Protein AF-A0A7C1QX03-F1 (afdb_monomer_lite)

pLDDT: mean 92.41, std 3.61, range [75.94, 97.44]

Radius of gyration: 25.72 Å; chains: 1; bounding box: 74×41×82 Å

Structure (mmCIF, N/CA/C/O backbone):
data_AF-A0A7C1QX03-F1
#
_entry.id   AF-A0A7C1QX03-F1
#
loop_
_atom_site.group_PDB
_atom_site.id
_atom_site.type_symbol
_atom_site.label_atom_id
_atom_site.label_alt_id
_atom_site.label_comp_id
_atom_site.label_asym_id
_atom_site.label_entity_id
_atom_site.label_seq_id
_atom_site.pdbx_PDB_ins_code
_atom_site.Cartn_x
_atom_site.Cartn_y
_atom_site.Cartn_z
_atom_site.occupancy
_atom_site.B_iso_or_equiv
_atom_site.auth_seq_id
_atom_site.auth_comp_id
_atom_site.auth_asym_id
_atom_site.auth_atom_id
_atom_site.pdbx_PDB_model_num
ATOM 1 N N . MET A 1 1 ? -27.755 -4.527 -4.996 1.00 81.44 1 MET A N 1
ATOM 2 C CA . MET A 1 1 ? -28.845 -3.919 -4.196 1.00 81.44 1 MET A CA 1
ATOM 3 C C . MET A 1 1 ? -28.251 -2.812 -3.326 1.00 81.44 1 MET A C 1
ATOM 5 O O . MET A 1 1 ? -27.087 -2.936 -2.961 1.00 81.44 1 MET A O 1
ATOM 9 N N . MET A 1 2 ? -28.981 -1.729 -3.034 1.00 91.06 2 MET A N 1
ATOM 10 C CA . MET A 1 2 ? -28.520 -0.694 -2.090 1.00 91.06 2 MET A CA 1
ATOM 11 C C . MET A 1 2 ? -29.059 -0.969 -0.682 1.00 91.06 2 MET A C 1
ATOM 13 O O . MET A 1 2 ? -30.202 -1.395 -0.541 1.00 91.06 2 MET A O 1
ATOM 17 N N . ILE A 1 3 ? -28.243 -0.721 0.342 1.00 92.56 3 ILE A N 1
ATOM 18 C CA . ILE A 1 3 ? -28.566 -0.905 1.760 1.00 92.56 3 ILE A CA 1
ATOM 19 C C . ILE A 1 3 ? -28.500 0.443 2.479 1.00 92.56 3 ILE A C 1
ATOM 21 O O . ILE A 1 3 ? -27.532 1.190 2.313 1.00 92.56 3 ILE A O 1
ATOM 25 N N . ASP A 1 4 ? -29.508 0.715 3.307 1.00 93.06 4 ASP A N 1
ATOM 26 C CA . ASP A 1 4 ? -29.593 1.913 4.140 1.00 93.06 4 ASP A CA 1
ATOM 27 C C . ASP A 1 4 ? -28.859 1.743 5.481 1.00 93.06 4 ASP A C 1
ATOM 29 O O . ASP A 1 4 ? -29.073 0.769 6.214 1.00 93.06 4 ASP A O 1
ATOM 33 N N . LEU A 1 5 ? -28.043 2.731 5.845 1.00 94.38 5 LEU A N 1
ATOM 34 C CA . LEU A 1 5 ? -27.422 2.860 7.167 1.00 94.38 5 LEU A CA 1
ATOM 35 C C . LEU A 1 5 ? -27.319 4.326 7.593 1.00 94.38 5 LEU A C 1
ATOM 37 O O . LEU A 1 5 ? -27.442 5.231 6.775 1.00 94.38 5 LEU A O 1
ATOM 41 N N . THR A 1 6 ? -27.031 4.570 8.868 1.00 94.94 6 THR A N 1
ATOM 42 C CA . THR A 1 6 ? -26.699 5.913 9.366 1.00 94.94 6 THR A CA 1
ATOM 43 C C . THR A 1 6 ? -25.305 5.907 9.977 1.00 94.94 6 THR A C 1
ATOM 45 O O . THR A 1 6 ? -25.037 5.077 10.841 1.00 94.94 6 THR A O 1
ATOM 48 N N . ILE A 1 7 ? -24.429 6.832 9.578 1.00 95.69 7 ILE A N 1
ATOM 49 C CA . ILE A 1 7 ? -23.105 7.034 10.190 1.00 95.69 7 ILE A CA 1
ATOM 50 C C . ILE A 1 7 ? -23.056 8.449 10.770 1.00 95.69 7 ILE A C 1
ATOM 52 O O . ILE A 1 7 ? -23.268 9.413 10.046 1.00 95.69 7 ILE A O 1
ATOM 56 N N . ASP A 1 8 ? -22.825 8.575 12.079 1.00 93.69 8 ASP A N 1
ATOM 57 C CA . ASP A 1 8 ? -22.731 9.863 12.791 1.00 93.69 8 ASP A CA 1
ATOM 58 C C . ASP A 1 8 ? -23.908 10.823 12.508 1.00 93.69 8 ASP A C 1
ATOM 60 O O . ASP A 1 8 ? -23.753 12.036 12.399 1.00 93.69 8 ASP A O 1
ATOM 64 N N . GLY A 1 9 ? -25.115 10.260 12.384 1.00 90.56 9 GLY A N 1
ATOM 65 C CA . GLY A 1 9 ? -26.346 11.002 12.091 1.00 90.56 9 GLY A CA 1
ATOM 66 C C . GLY A 1 9 ? -26.624 11.232 10.601 1.00 90.56 9 GLY A C 1
ATOM 67 O O . GLY A 1 9 ? -27.726 11.654 10.266 1.00 90.56 9 GLY A O 1
ATOM 68 N N . GLN A 1 10 ? -25.689 10.902 9.705 1.00 92.56 10 GLN A N 1
ATOM 69 C CA . GLN A 1 10 ? -25.873 11.026 8.258 1.00 92.56 10 GLN A CA 1
ATOM 70 C C . GLN A 1 10 ? -26.458 9.733 7.664 1.00 92.56 10 GLN A C 1
ATOM 72 O O . GLN A 1 10 ? -25.829 8.675 7.788 1.00 92.56 10 GLN A O 1
ATOM 77 N N . PRO A 1 11 ? -27.650 9.768 7.039 1.00 93.19 11 PRO A N 1
ATOM 78 C CA . PRO A 1 11 ? -28.202 8.616 6.334 1.00 93.19 11 PRO A CA 1
ATOM 79 C C . PRO A 1 11 ? -27.452 8.380 5.015 1.00 93.19 11 PRO A C 1
ATOM 81 O O . PRO A 1 11 ? -27.244 9.306 4.236 1.00 93.19 11 PRO A O 1
ATOM 84 N N . LEU A 1 12 ? -27.077 7.130 4.753 1.00 93.25 12 LEU A N 1
ATOM 85 C CA . LEU A 1 12 ? -26.377 6.690 3.550 1.00 93.25 12 LEU A CA 1
ATOM 86 C C . LEU A 1 12 ? -27.105 5.528 2.888 1.00 93.25 12 LEU A C 1
ATOM 88 O O . LEU A 1 12 ? -27.677 4.670 3.559 1.00 93.25 12 LEU A O 1
ATOM 92 N N . LYS A 1 13 ? -26.931 5.452 1.569 1.00 93.75 13 LYS A N 1
ATOM 93 C CA . LYS A 1 13 ? -27.185 4.260 0.765 1.00 93.75 13 LYS 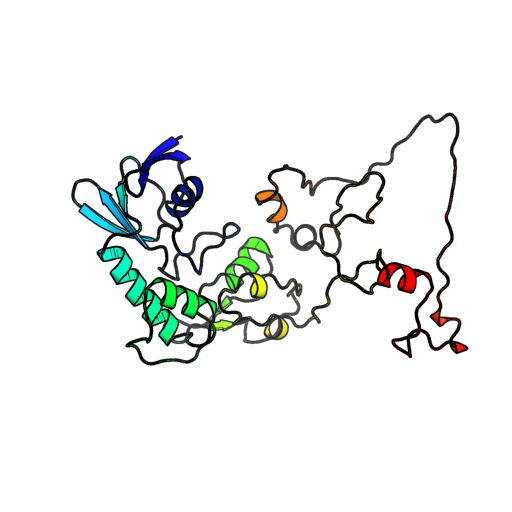A CA 1
ATOM 94 C C . LYS A 1 13 ? -25.875 3.776 0.179 1.00 93.75 13 LYS A C 1
ATOM 96 O O . LYS A 1 13 ? -25.176 4.535 -0.489 1.00 93.75 13 LYS A O 1
ATOM 101 N N . VAL A 1 14 ? -25.539 2.520 0.430 1.00 93.31 14 VAL A N 1
ATOM 102 C CA . VAL A 1 14 ? -24.324 1.897 -0.104 1.00 93.31 14 VAL A CA 1
ATOM 103 C C . VAL A 1 14 ? -24.652 0.591 -0.789 1.00 93.31 14 VAL A C 1
ATOM 105 O O . VAL A 1 14 ? -25.688 -0.018 -0.536 1.00 93.31 14 VAL A O 1
ATOM 108 N N . GLU A 1 15 ? -23.762 0.156 -1.666 1.00 92.25 15 GLU A N 1
ATOM 109 C CA . GLU A 1 15 ? -23.899 -1.137 -2.319 1.00 92.25 15 GLU A CA 1
ATOM 110 C C . GLU A 1 15 ? -23.771 -2.259 -1.293 1.00 92.25 15 GLU A C 1
ATOM 112 O O . GLU A 1 15 ? -22.913 -2.232 -0.401 1.00 92.25 15 GLU A O 1
ATOM 117 N N . GLU A 1 16 ? -24.641 -3.252 -1.429 1.00 91.88 16 GLU A N 1
ATOM 118 C CA . GLU A 1 16 ? -24.583 -4.482 -0.660 1.00 91.88 16 GLU A CA 1
ATOM 119 C C . GLU A 1 16 ? -23.192 -5.120 -0.741 1.00 91.88 16 GLU A C 1
ATOM 121 O O . GLU A 1 16 ? -22.552 -5.146 -1.788 1.00 91.88 16 GLU A O 1
ATOM 126 N N . GLY A 1 17 ? -22.702 -5.603 0.400 1.00 90.94 17 GLY A N 1
ATOM 127 C CA . GLY A 1 17 ? -21.343 -6.121 0.519 1.00 90.94 17 GLY A CA 1
ATOM 128 C C . GLY A 1 17 ? -20.287 -5.063 0.843 1.00 90.94 17 GLY A C 1
ATOM 129 O O . GLY A 1 17 ? -19.186 -5.441 1.233 1.00 90.94 17 GLY A O 1
ATOM 130 N N . SER A 1 18 ? -20.583 -3.761 0.805 1.00 92.94 18 SER A N 1
ATOM 131 C CA . SER A 1 18 ? -19.638 -2.738 1.285 1.00 92.94 18 SER A CA 1
ATOM 132 C C . SER A 1 18 ? -19.343 -2.893 2.782 1.00 92.94 18 SER A C 1
ATOM 134 O O . SER A 1 18 ? -20.200 -3.292 3.578 1.00 92.94 18 SER A O 1
ATOM 136 N N . THR A 1 19 ? -18.118 -2.572 3.191 1.00 96.25 19 THR A N 1
ATOM 137 C CA . THR A 1 19 ? -17.748 -2.468 4.612 1.00 96.25 19 THR A CA 1
ATOM 138 C C . THR A 1 19 ? -18.149 -1.107 5.181 1.00 96.25 19 THR A C 1
ATOM 140 O O . THR A 1 19 ? -18.317 -0.140 4.437 1.00 96.25 19 THR A O 1
ATOM 143 N N . ILE A 1 20 ? -18.270 -0.994 6.508 1.00 96.31 20 ILE A N 1
ATOM 144 C CA . ILE A 1 20 ? -18.537 0.305 7.153 1.00 96.31 20 ILE A CA 1
ATOM 145 C C . ILE A 1 20 ? -17.422 1.312 6.844 1.00 96.31 20 ILE A C 1
ATOM 147 O O . ILE A 1 20 ? -17.706 2.492 6.667 1.00 96.31 20 ILE A O 1
ATOM 151 N N . LEU A 1 21 ? -16.165 0.865 6.771 1.00 96.69 21 LEU A N 1
ATOM 152 C CA . LEU A 1 21 ? -15.044 1.740 6.429 1.00 96.69 21 LEU A CA 1
ATOM 153 C C . LEU A 1 21 ? -15.206 2.346 5.029 1.00 96.69 21 LEU A C 1
ATOM 155 O O . LEU A 1 21 ? -15.120 3.559 4.886 1.00 96.69 21 LEU A O 1
ATOM 159 N N . GLN A 1 22 ? -15.511 1.519 4.026 1.00 94.62 22 GLN A N 1
ATOM 160 C CA . GLN A 1 22 ? -15.759 1.983 2.655 1.00 94.62 22 GLN A CA 1
ATOM 161 C C . GLN A 1 22 ? -16.975 2.918 2.584 1.00 94.62 22 GLN A C 1
ATOM 163 O O . GLN A 1 22 ? -16.944 3.924 1.881 1.00 94.62 22 GLN A O 1
ATOM 168 N N . ALA A 1 23 ? -18.036 2.619 3.342 1.00 94.81 23 ALA A N 1
ATOM 169 C CA . ALA A 1 23 ? -19.204 3.490 3.441 1.00 94.81 23 ALA A CA 1
ATOM 170 C C . ALA A 1 23 ? -18.851 4.867 4.032 1.00 94.81 23 ALA A C 1
ATOM 172 O O . ALA A 1 23 ? -19.290 5.885 3.509 1.00 94.81 23 ALA A O 1
ATOM 173 N N . ALA A 1 24 ? -18.032 4.903 5.087 1.00 95.31 24 ALA A N 1
ATOM 174 C CA . ALA A 1 24 ? -17.578 6.140 5.718 1.00 95.31 24 ALA A CA 1
ATOM 175 C C . ALA A 1 24 ? -16.680 6.977 4.787 1.00 95.31 24 ALA A C 1
ATOM 177 O O . ALA A 1 24 ? -16.848 8.194 4.714 1.00 95.31 24 ALA A O 1
ATOM 178 N N . GLU A 1 25 ? -15.783 6.335 4.027 1.00 93.50 25 GLU A N 1
ATOM 179 C CA . GLU A 1 25 ? -14.913 7.011 3.053 1.00 93.50 25 GLU A CA 1
ATOM 180 C C . GLU A 1 25 ? -15.713 7.750 1.967 1.00 93.50 25 GLU A C 1
ATOM 182 O O . GLU A 1 25 ? -15.356 8.873 1.616 1.00 93.50 25 GLU A O 1
ATOM 187 N N . ARG A 1 26 ? -16.832 7.179 1.490 1.00 89.62 26 ARG A N 1
ATOM 188 C CA . ARG A 1 26 ? -17.691 7.801 0.457 1.00 89.62 26 ARG A CA 1
ATOM 189 C C . ARG A 1 26 ? -18.289 9.148 0.875 1.00 89.62 26 ARG A C 1
ATOM 191 O O . ARG A 1 26 ? -18.608 9.956 0.012 1.00 89.62 26 ARG A O 1
ATOM 198 N N . VAL A 1 27 ? -18.447 9.388 2.175 1.00 91.12 27 VAL A N 1
ATOM 199 C CA . VAL A 1 27 ? -18.985 10.647 2.723 1.00 91.12 27 VAL A CA 1
ATOM 200 C C . VAL A 1 27 ? -17.937 11.470 3.467 1.00 91.12 27 VAL A C 1
ATOM 202 O O . VAL A 1 27 ? -18.271 12.386 4.212 1.00 91.12 27 VAL A O 1
ATOM 205 N N . GLY A 1 28 ? -16.655 11.146 3.278 1.00 91.50 28 GLY A N 1
ATOM 206 C CA . GLY A 1 28 ? -15.547 11.893 3.870 1.00 91.50 28 GLY A CA 1
ATOM 207 C C . GLY A 1 28 ? -15.402 11.721 5.386 1.00 91.50 28 GLY A C 1
ATOM 208 O O . GLY A 1 28 ? -14.672 12.483 6.019 1.00 91.50 28 GLY A O 1
ATOM 209 N N . ILE A 1 29 ? -16.056 10.725 5.995 1.00 93.94 29 ILE A N 1
ATOM 210 C CA . ILE A 1 29 ? -15.894 10.425 7.422 1.00 93.94 29 ILE A CA 1
ATOM 211 C C . ILE A 1 29 ? -14.602 9.624 7.607 1.00 93.94 29 ILE A C 1
ATOM 213 O O . ILE A 1 29 ? -14.512 8.440 7.274 1.00 93.94 29 ILE A O 1
ATOM 217 N N . LYS A 1 30 ? -13.581 10.274 8.170 1.00 93.00 30 LYS A N 1
ATOM 218 C CA . LYS A 1 30 ? -12.260 9.672 8.386 1.00 93.00 30 LYS A CA 1
ATOM 219 C C . LYS A 1 30 ? -12.279 8.716 9.582 1.00 93.00 30 LYS A C 1
ATOM 221 O O . LYS A 1 30 ? -12.306 9.140 10.736 1.00 93.00 30 LYS A O 1
ATOM 226 N N . ILE A 1 31 ? -12.187 7.413 9.314 1.00 95.75 31 ILE A N 1
ATOM 227 C CA . ILE A 1 31 ? -11.941 6.389 10.338 1.00 95.75 31 ILE A CA 1
ATOM 228 C C . ILE A 1 31 ? -10.455 5.999 10.290 1.00 95.75 31 ILE A C 1
ATOM 230 O O . ILE A 1 31 ? -9.979 5.575 9.237 1.00 95.75 31 ILE A O 1
ATOM 234 N N . PRO A 1 32 ? -9.699 6.103 11.399 1.00 95.00 32 PRO A N 1
ATOM 235 C CA . PRO A 1 32 ? -8.272 5.807 11.386 1.00 95.00 32 PRO A CA 1
ATOM 236 C C . PRO A 1 32 ? -8.008 4.311 11.166 1.00 95.00 32 PRO A C 1
ATOM 238 O O . PRO A 1 32 ? -8.688 3.440 11.718 1.00 95.00 32 PRO A O 1
ATOM 241 N N . THR A 1 33 ? -6.984 4.004 10.371 1.00 95.56 33 THR A N 1
ATOM 242 C CA . THR A 1 33 ? -6.548 2.636 10.077 1.00 95.56 33 THR A CA 1
ATOM 243 C C . THR A 1 33 ? -5.020 2.548 10.024 1.00 95.56 33 THR A C 1
ATOM 245 O O . THR A 1 33 ? -4.342 3.536 9.756 1.00 95.56 33 THR A O 1
ATOM 248 N N . LEU A 1 34 ? -4.481 1.358 10.317 1.00 95.56 34 LEU A N 1
ATOM 249 C CA . LEU A 1 34 ? -3.047 1.046 10.181 1.00 95.56 34 LEU A CA 1
ATOM 250 C C . LEU A 1 34 ? -2.787 -0.237 9.387 1.00 95.56 34 LEU A C 1
ATOM 252 O O . LEU A 1 34 ? -1.741 -0.373 8.775 1.00 95.56 34 LEU A O 1
ATOM 256 N N . CYS A 1 35 ? -3.707 -1.207 9.422 1.00 96.12 35 CYS A N 1
ATOM 257 C CA . CYS A 1 35 ? -3.566 -2.488 8.717 1.00 96.12 35 CYS A CA 1
ATOM 258 C C . CYS A 1 35 ? -4.523 -2.632 7.523 1.00 96.12 35 CYS A C 1
ATOM 260 O O . CYS A 1 35 ? -4.741 -3.747 7.045 1.00 96.12 35 CYS A O 1
ATOM 262 N N . TYR A 1 36 ? -5.167 -1.546 7.105 1.00 96.00 36 TYR A N 1
ATOM 263 C CA . TYR A 1 36 ? -6.067 -1.529 5.957 1.00 96.00 36 TYR A CA 1
ATOM 264 C C . TYR A 1 36 ? -5.366 -0.848 4.787 1.00 96.00 36 TYR A C 1
ATOM 266 O O . TYR A 1 36 ? -4.700 0.163 4.975 1.00 96.00 36 TYR A O 1
ATOM 274 N N . HIS A 1 37 ? 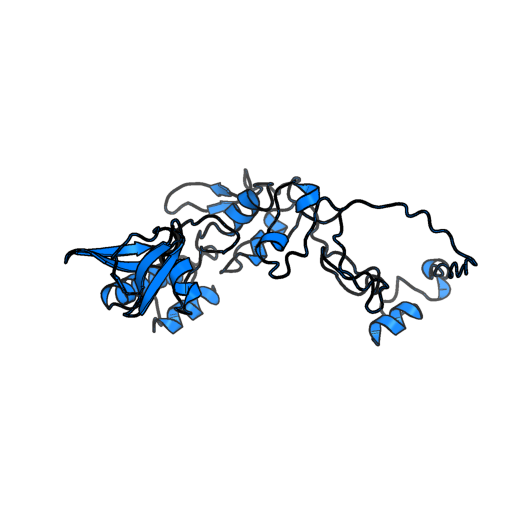-5.535 -1.414 3.602 1.00 94.38 37 HIS A N 1
ATOM 275 C CA . HIS A 1 37 ? -5.107 -0.833 2.342 1.00 94.38 37 HIS A CA 1
ATOM 276 C C . HIS A 1 37 ? -6.177 -1.183 1.313 1.00 94.38 37 HIS A C 1
ATOM 278 O O . HIS A 1 37 ? -6.655 -2.316 1.312 1.00 94.38 37 HIS A O 1
ATOM 284 N N . LYS A 1 38 ? -6.568 -0.229 0.464 1.00 91.88 38 LYS A N 1
ATOM 285 C CA . LYS A 1 38 ? -7.676 -0.403 -0.492 1.00 91.88 38 LYS A CA 1
ATOM 286 C C . LYS A 1 38 ? -7.429 -1.554 -1.470 1.00 91.88 38 LYS A C 1
ATOM 288 O O . LYS A 1 38 ? -8.347 -2.304 -1.766 1.00 91.88 38 LYS A O 1
ATOM 293 N N . ALA A 1 39 ? -6.174 -1.740 -1.871 1.00 92.25 39 ALA A N 1
ATOM 294 C CA . ALA A 1 39 ? -5.768 -2.843 -2.732 1.00 92.25 39 ALA A CA 1
ATOM 295 C C . ALA A 1 39 ? -5.649 -4.196 -2.002 1.00 92.25 39 ALA A C 1
ATOM 297 O O . ALA A 1 39 ? -5.151 -5.128 -2.603 1.00 92.25 39 ALA A O 1
ATOM 298 N N . LEU A 1 40 ? -6.008 -4.359 -0.725 1.00 94.50 40 LEU A N 1
ATOM 299 C CA . LEU A 1 40 ? -5.833 -5.638 -0.015 1.00 94.50 40 LEU A CA 1
ATOM 300 C C . LEU A 1 40 ? -7.122 -6.103 0.650 1.00 94.50 40 LEU A C 1
ATOM 302 O O . LEU A 1 40 ? -7.978 -5.302 1.031 1.00 94.50 40 LEU A O 1
ATOM 306 N N . SER A 1 41 ? -7.223 -7.413 0.863 1.00 92.56 41 SER A N 1
ATOM 307 C CA . SER A 1 41 ? -8.333 -8.011 1.596 1.00 92.56 41 SER A CA 1
ATOM 308 C C . SER A 1 41 ? -8.436 -7.447 3.029 1.00 92.56 41 SER A C 1
ATOM 310 O O . SER A 1 41 ? -7.418 -7.148 3.658 1.00 92.56 41 SER A O 1
ATOM 312 N N . PRO A 1 42 ? -9.630 -7.269 3.623 1.00 92.88 42 PRO A N 1
ATOM 313 C CA . PRO A 1 42 ? -9.725 -6.757 4.991 1.00 92.88 42 PRO A CA 1
ATOM 314 C C . PRO A 1 42 ? -9.203 -7.711 6.082 1.00 92.88 42 PRO A C 1
ATOM 316 O O . PRO A 1 42 ? -9.733 -8.802 6.281 1.00 92.88 42 PRO A O 1
ATOM 319 N N . TYR A 1 43 ? -8.247 -7.252 6.902 1.00 93.00 43 TYR A N 1
ATOM 320 C CA . TYR A 1 43 ? -7.594 -8.100 7.920 1.00 93.00 43 TYR A CA 1
ATOM 321 C C . TYR A 1 43 ? -7.970 -7.805 9.381 1.00 93.00 43 TYR A C 1
ATOM 323 O O . TYR A 1 43 ? -8.051 -8.718 10.200 1.00 93.00 43 TYR A O 1
ATOM 331 N N . GLY A 1 44 ? -8.215 -6.540 9.741 1.00 93.12 44 GLY A N 1
ATOM 332 C CA . GLY A 1 44 ? -8.725 -6.177 11.073 1.00 93.12 44 GLY A CA 1
ATOM 333 C C . GLY A 1 44 ? -7.767 -6.359 12.261 1.00 93.12 44 GLY A C 1
ATOM 334 O O . GLY A 1 44 ? -8.220 -6.293 13.403 1.00 93.12 44 GLY A O 1
ATOM 335 N N . ALA A 1 45 ? -6.460 -6.542 12.043 1.00 92.56 45 ALA A N 1
ATOM 336 C CA . ALA A 1 45 ? -5.499 -6.793 13.124 1.00 92.56 45 ALA A CA 1
ATOM 337 C C . ALA A 1 45 ? -5.231 -5.593 14.047 1.00 92.56 45 ALA A C 1
ATOM 339 O O . ALA A 1 45 ? -5.174 -5.769 15.259 1.00 92.56 45 ALA A O 1
ATOM 340 N N . CYS A 1 46 ? -5.099 -4.372 13.512 1.00 94.31 46 CYS A N 1
ATOM 341 C CA . CYS A 1 46 ? -4.695 -3.211 14.324 1.00 94.31 46 CYS A CA 1
ATOM 342 C C . CYS A 1 46 ? -5.779 -2.695 15.285 1.00 94.31 46 CYS A C 1
ATOM 344 O O . CYS A 1 46 ? -5.468 -1.955 16.209 1.00 94.31 46 CYS A O 1
ATOM 346 N N . ARG A 1 47 ? -7.058 -3.025 15.040 1.00 95.38 47 ARG A N 1
ATOM 347 C CA . ARG A 1 47 ? -8.218 -2.573 15.837 1.00 95.38 47 ARG A CA 1
ATOM 348 C C . ARG A 1 47 ? -8.286 -1.053 16.087 1.00 95.38 47 ARG A C 1
ATOM 350 O O . ARG A 1 47 ? -8.910 -0.610 17.041 1.00 95.38 47 ARG A O 1
ATOM 357 N N . ILE A 1 48 ? -7.719 -0.234 15.203 1.00 96.00 48 ILE A N 1
ATOM 358 C CA . ILE A 1 48 ? -7.861 1.233 15.269 1.00 96.00 48 ILE A CA 1
ATOM 359 C C . ILE A 1 48 ? -9.176 1.700 14.626 1.00 96.00 48 ILE A C 1
ATOM 361 O O . ILE A 1 48 ? -9.838 2.611 15.122 1.00 96.00 48 ILE A O 1
ATOM 365 N N . CYS A 1 49 ? -9.640 0.973 13.610 1.00 96.44 49 CYS A N 1
ATOM 366 C CA . CYS A 1 49 ? -10.886 1.229 12.882 1.00 96.44 49 CYS A CA 1
ATOM 367 C C . CYS A 1 49 ? -12.176 0.883 13.659 1.00 96.44 49 CYS A C 1
ATOM 369 O O . CYS A 1 49 ? -13.220 0.622 13.066 1.00 96.44 49 CYS A O 1
ATOM 371 N N . LEU A 1 50 ? -12.114 0.792 14.989 1.00 97.44 50 LEU A N 1
ATOM 372 C CA . LEU A 1 50 ? -13.269 0.412 15.797 1.00 97.44 50 LEU A CA 1
ATOM 373 C C . LEU A 1 50 ? -14.354 1.483 15.729 1.00 97.44 50 LEU A C 1
ATOM 375 O O . LEU A 1 50 ? -14.057 2.672 15.802 1.00 97.44 50 LEU A O 1
ATOM 379 N N . VAL A 1 51 ? -15.601 1.050 15.612 1.00 97.25 51 VAL A N 1
ATOM 380 C CA . VAL A 1 51 ? -16.801 1.891 15.602 1.00 97.25 51 VAL A CA 1
ATOM 381 C C . VAL A 1 51 ? -17.867 1.247 16.475 1.00 97.25 51 VAL A C 1
ATOM 383 O O . VAL A 1 51 ? -17.863 0.030 16.673 1.00 97.25 51 VAL A O 1
ATOM 386 N N . GLU A 1 52 ? -18.784 2.047 17.004 1.00 97.25 52 GLU A N 1
ATOM 387 C CA . GLU A 1 52 ? -19.913 1.539 17.772 1.0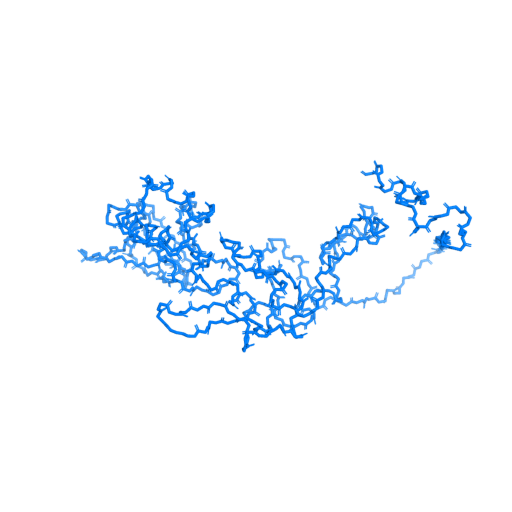0 97.25 52 GLU A CA 1
ATOM 388 C C . GLU A 1 52 ? -21.131 1.395 16.867 1.00 97.25 52 GLU A C 1
ATOM 390 O O . GLU A 1 52 ? -21.610 2.368 16.291 1.00 97.25 52 GLU A O 1
ATOM 395 N N . ILE A 1 53 ? -21.638 0.172 16.757 1.00 96.25 53 ILE A N 1
ATOM 396 C CA . ILE A 1 53 ? -22.812 -0.168 15.959 1.00 96.25 53 ILE A CA 1
ATOM 397 C C . ILE A 1 53 ? -23.989 -0.365 16.907 1.00 96.25 53 ILE A C 1
ATOM 399 O O . ILE A 1 53 ? -23.942 -1.223 17.790 1.00 96.25 53 ILE A O 1
ATOM 403 N N . GLY A 1 54 ? -25.041 0.424 16.722 1.00 93.25 54 GLY A N 1
ATOM 404 C CA . GLY A 1 54 ? -26.314 0.312 17.420 1.00 93.25 54 GLY A CA 1
ATOM 405 C C . GLY A 1 54 ? -27.385 -0.356 16.557 1.00 93.25 54 GLY A C 1
ATOM 406 O O . GLY A 1 54 ? -27.554 -0.000 15.390 1.00 93.25 54 GLY A O 1
ATOM 407 N N . ARG A 1 55 ? -28.137 -1.291 17.148 1.00 90.44 55 ARG A N 1
ATOM 408 C CA . ARG A 1 55 ? -29.336 -1.905 16.557 1.00 90.44 55 ARG A CA 1
ATOM 409 C C . ARG A 1 55 ? -30.314 -2.308 17.660 1.00 90.44 55 ARG A C 1
ATOM 411 O O . ARG A 1 55 ? -29.919 -2.976 18.612 1.00 90.44 55 ARG A O 1
ATOM 418 N N . ASN A 1 56 ? -31.587 -1.927 17.533 1.00 84.44 56 ASN A N 1
ATOM 419 C CA . ASN A 1 56 ? -32.673 -2.321 18.449 1.00 84.44 56 ASN A CA 1
ATOM 420 C C . ASN A 1 56 ? -32.331 -2.133 19.945 1.00 84.44 56 ASN A C 1
ATOM 422 O O . ASN A 1 56 ? -32.525 -3.037 20.755 1.00 84.44 56 ASN A O 1
ATOM 426 N N . GLY A 1 57 ? -31.744 -0.988 20.308 1.00 81.31 57 GLY A N 1
ATOM 427 C CA . GLY A 1 57 ? -31.372 -0.670 21.695 1.00 81.31 57 GLY A CA 1
ATOM 428 C C . GLY A 1 57 ? -30.118 -1.377 22.233 1.00 81.31 57 GLY A C 1
ATOM 429 O O . GLY A 1 57 ? -29.714 -1.107 23.359 1.00 81.31 57 GLY A O 1
ATOM 430 N N . ARG A 1 58 ? -29.461 -2.245 21.451 1.00 88.75 58 ARG A N 1
ATOM 431 C CA . ARG A 1 58 ? -28.158 -2.843 21.790 1.00 88.75 58 ARG A CA 1
ATOM 432 C C . ARG A 1 58 ? -27.045 -2.152 21.011 1.00 88.75 58 ARG A C 1
ATOM 434 O O . ARG A 1 58 ? -27.247 -1.793 19.851 1.00 88.75 58 ARG A O 1
ATOM 441 N N . SER A 1 59 ? -25.867 -2.010 21.619 1.00 91.81 59 SER A N 1
ATOM 442 C CA . SER A 1 59 ? -24.671 -1.526 20.925 1.00 91.81 59 SER A CA 1
ATOM 443 C C . SER A 1 59 ? -23.454 -2.423 21.134 1.00 91.81 59 SER A C 1
ATOM 445 O O . SER A 1 59 ? -23.234 -2.995 22.207 1.00 91.81 59 SER A O 1
ATOM 447 N N . GLN A 1 60 ? -22.651 -2.562 20.082 1.00 94.25 60 GLN A N 1
ATOM 448 C CA . GLN A 1 60 ? -21.411 -3.332 20.087 1.00 94.25 60 GLN A CA 1
ATOM 449 C C . GLN A 1 60 ? -20.305 -2.552 19.386 1.00 94.25 60 GLN A C 1
ATOM 451 O O . GLN A 1 60 ? -20.556 -1.845 18.414 1.00 94.25 60 GLN A O 1
ATOM 456 N N . ILE A 1 61 ? -19.071 -2.705 19.868 1.00 95.75 61 ILE A N 1
ATOM 457 C CA . ILE A 1 61 ? -17.897 -2.182 19.174 1.00 95.75 61 ILE A CA 1
ATOM 458 C C . ILE A 1 61 ? -17.426 -3.232 18.174 1.00 95.75 61 ILE A C 1
ATOM 460 O O . ILE A 1 61 ? -17.186 -4.377 18.553 1.00 95.75 61 ILE A O 1
ATOM 464 N N . GLN A 1 62 ? -17.277 -2.833 16.916 1.00 96.25 62 GLN A N 1
ATOM 465 C CA . GLN A 1 62 ? -16.828 -3.697 15.828 1.00 96.25 62 GLN A CA 1
ATOM 466 C C . GLN A 1 62 ? -15.779 -2.990 14.969 1.00 96.25 62 GLN A C 1
ATOM 468 O O . GLN A 1 62 ? -15.684 -1.765 14.961 1.00 96.25 62 GLN A O 1
ATOM 473 N N . ALA A 1 63 ? -14.968 -3.763 14.246 1.00 96.81 63 ALA A N 1
ATOM 474 C CA . ALA A 1 63 ? -13.981 -3.223 13.313 1.00 96.81 63 ALA A CA 1
ATOM 475 C C . ALA A 1 63 ? -14.654 -2.821 11.992 1.00 96.81 63 ALA A C 1
ATOM 477 O O . ALA A 1 63 ? -15.157 -3.686 11.272 1.00 96.81 63 ALA A O 1
ATOM 478 N N . SER A 1 64 ? -14.625 -1.531 11.646 1.00 97.12 64 SER A N 1
ATOM 479 C CA . SER A 1 64 ? -15.304 -1.022 10.448 1.00 97.12 64 SER A CA 1
ATOM 480 C C . SER A 1 64 ? -14.737 -1.585 9.144 1.00 97.12 64 SER A C 1
ATOM 482 O O . SER A 1 64 ? -15.480 -1.731 8.178 1.00 97.12 64 SER A O 1
ATOM 484 N N . CYS A 1 65 ? -13.445 -1.933 9.122 1.00 95.62 65 CYS A N 1
ATOM 485 C CA . CYS A 1 65 ? -12.785 -2.467 7.929 1.00 95.62 65 CYS A CA 1
ATOM 486 C C . CYS A 1 65 ? -13.279 -3.862 7.521 1.00 95.62 65 CYS A C 1
ATOM 488 O O . CYS A 1 65 ? -13.161 -4.210 6.358 1.00 95.62 65 CYS A O 1
ATOM 490 N N . GLN A 1 66 ? -13.823 -4.660 8.447 1.00 95.31 66 GLN A N 1
ATOM 491 C CA . GLN A 1 66 ? -14.308 -6.020 8.162 1.00 95.31 66 GLN A CA 1
ATOM 492 C C . GLN A 1 66 ? -15.829 -6.126 8.209 1.00 95.31 66 GLN A C 1
ATOM 494 O O . GLN A 1 66 ? -16.413 -6.973 7.535 1.00 95.31 66 GLN A O 1
ATOM 499 N N . TYR A 1 67 ? -16.481 -5.294 9.023 1.00 95.25 67 TYR A N 1
ATOM 500 C CA . TYR A 1 67 ? -17.917 -5.385 9.221 1.00 95.25 67 TYR A CA 1
ATOM 501 C C . TYR A 1 67 ? -18.665 -4.937 7.960 1.00 95.25 67 TYR A C 1
ATOM 503 O O . TYR A 1 67 ? -18.579 -3.776 7.553 1.00 95.25 67 TYR A O 1
ATOM 511 N N . ARG A 1 68 ? -19.407 -5.870 7.357 1.00 95.19 68 ARG A N 1
ATOM 512 C CA . ARG A 1 68 ? -20.271 -5.627 6.196 1.00 95.19 68 ARG A CA 1
ATOM 513 C C . ARG A 1 68 ? -21.522 -4.874 6.629 1.00 95.19 68 ARG A C 1
ATOM 515 O O . ARG A 1 68 ? -22.117 -5.196 7.656 1.00 95.19 68 ARG A O 1
ATOM 522 N N . VAL A 1 69 ? -21.910 -3.869 5.854 1.00 94.38 69 VAL A N 1
ATOM 523 C CA . VAL A 1 69 ? -23.077 -3.039 6.159 1.00 94.38 69 VAL A CA 1
ATOM 524 C C . VAL A 1 69 ? -24.349 -3.889 6.174 1.00 94.38 69 VAL A C 1
ATOM 526 O O . VAL A 1 69 ? -24.567 -4.730 5.306 1.00 94.38 69 VAL A O 1
ATOM 529 N N . GLN A 1 70 ? -25.190 -3.660 7.182 1.00 92.19 70 GLN A N 1
ATOM 530 C CA . GLN A 1 70 ? -26.505 -4.277 7.330 1.00 92.19 70 GLN A CA 1
ATOM 531 C C . GLN A 1 70 ? -27.574 -3.187 7.349 1.00 92.19 70 GLN A C 1
ATOM 533 O O . GLN A 1 70 ? -27.334 -2.100 7.871 1.00 92.19 70 GLN A O 1
ATOM 538 N N . SER A 1 71 ? -28.763 -3.491 6.831 1.00 91.06 71 SER A N 1
ATOM 539 C CA . SER A 1 71 ? -29.854 -2.515 6.772 1.00 91.06 71 SER A CA 1
ATOM 540 C C . SER A 1 71 ? -30.287 -2.054 8.165 1.00 91.06 71 SER A C 1
ATOM 542 O O . SER A 1 71 ? -30.534 -2.877 9.052 1.00 91.06 71 SER A O 1
ATOM 544 N N . GLY A 1 72 ? -30.420 -0.739 8.340 1.00 89.00 72 GLY A N 1
ATOM 545 C CA . GLY A 1 72 ? -30.969 -0.122 9.551 1.00 89.00 72 GLY A CA 1
ATOM 546 C C . GLY A 1 72 ? -30.016 -0.080 10.750 1.00 89.00 72 GLY A C 1
ATOM 547 O O . GLY A 1 72 ? -30.471 0.085 11.883 1.00 89.00 72 GLY A O 1
ATOM 548 N N . ILE A 1 73 ? -28.707 -0.246 10.536 1.00 94.62 73 ILE A N 1
ATOM 549 C CA . ILE A 1 73 ? -27.709 -0.033 11.593 1.00 94.62 73 ILE A CA 1
ATOM 550 C C . ILE A 1 73 ? -27.384 1.454 11.756 1.00 94.62 73 ILE A C 1
ATOM 552 O O . ILE A 1 73 ? -27.330 2.206 10.782 1.00 94.62 73 ILE A O 1
ATOM 556 N N . VAL A 1 74 ? -27.101 1.858 12.996 1.00 95.38 74 VAL A N 1
ATOM 557 C CA . VAL A 1 74 ? -26.603 3.200 13.321 1.00 95.38 74 VAL A CA 1
ATOM 558 C C . VAL A 1 74 ? -25.168 3.083 13.811 1.00 95.38 74 VAL A C 1
ATOM 560 O O . VAL A 1 74 ? -24.908 2.476 14.848 1.00 95.38 74 VAL A O 1
ATOM 563 N N . VAL A 1 75 ? -24.232 3.661 13.073 1.00 96.69 75 VAL A N 1
ATOM 564 C CA . VAL A 1 75 ? -22.801 3.651 13.367 1.00 96.69 75 VAL A CA 1
ATOM 565 C C . VAL A 1 75 ? -22.408 4.980 14.001 1.00 96.69 75 VAL A C 1
ATOM 567 O O . VAL A 1 75 ? -22.758 6.046 13.501 1.00 96.69 75 VAL A O 1
ATOM 570 N N . ARG A 1 76 ? -21.653 4.913 15.097 1.00 96.31 76 ARG A N 1
ATOM 571 C CA . ARG A 1 76 ? -21.017 6.062 15.748 1.00 96.31 76 ARG A CA 1
ATOM 572 C C . ARG A 1 76 ? -19.507 5.876 15.701 1.00 96.31 76 ARG A C 1
ATOM 574 O O . ARG A 1 76 ? -18.989 4.887 16.231 1.00 96.31 76 ARG A O 1
ATOM 581 N N . THR A 1 77 ? -18.793 6.796 15.065 1.00 96.06 77 THR A N 1
ATOM 582 C CA . THR A 1 77 ? -17.339 6.676 14.856 1.00 96.06 77 THR A CA 1
ATOM 583 C C . THR A 1 77 ? -16.510 7.304 15.977 1.00 96.06 77 THR A C 1
ATOM 585 O O . THR A 1 77 ? -15.320 6.998 16.098 1.00 96.06 77 THR A O 1
ATOM 588 N N . SER A 1 78 ? -17.139 8.139 16.809 1.00 94.56 78 SER A N 1
ATOM 589 C CA . SER A 1 78 ? -16.504 8.979 17.834 1.00 94.56 78 SER A CA 1
ATOM 590 C C . SER A 1 78 ? -17.208 8.928 19.198 1.00 94.56 78 SER A C 1
ATOM 592 O O . SER A 1 78 ? -17.066 9.837 20.012 1.00 94.56 78 SER A O 1
ATOM 594 N N . SER A 1 79 ? -17.955 7.856 19.493 1.00 95.62 79 SER A N 1
ATOM 595 C CA . SER A 1 79 ? -18.550 7.686 20.826 1.00 95.62 79 SER A CA 1
ATOM 596 C C . SER A 1 79 ? -17.474 7.592 21.917 1.00 95.62 79 SER A C 1
ATOM 598 O O . SER A 1 79 ? -16.350 7.151 21.661 1.00 95.62 79 SER A O 1
ATOM 600 N N . GLU A 1 80 ? -17.814 7.948 23.160 1.00 95.38 80 GLU A N 1
ATOM 601 C CA . GLU A 1 80 ? -16.881 7.873 24.295 1.00 95.38 80 GLU A CA 1
ATOM 602 C C . GLU A 1 80 ? -16.265 6.471 24.435 1.00 95.38 80 GLU A C 1
ATOM 604 O O . GLU A 1 80 ? -15.058 6.318 24.645 1.00 95.38 80 GLU A O 1
ATOM 609 N N . ARG A 1 81 ? -17.084 5.431 24.229 1.00 95.44 81 ARG A N 1
ATOM 610 C CA . ARG A 1 81 ? -16.652 4.032 24.264 1.00 95.44 81 ARG A CA 1
ATOM 611 C C . ARG A 1 81 ? -15.622 3.740 23.168 1.00 95.44 81 ARG A C 1
ATOM 613 O O . ARG A 1 81 ? -14.602 3.120 23.458 1.00 95.44 81 ARG A O 1
ATOM 620 N N . VAL A 1 82 ? -15.846 4.222 21.940 1.00 96.50 82 VAL A N 1
ATOM 621 C CA . VAL A 1 82 ? -14.913 4.059 20.810 1.00 96.50 82 VAL A CA 1
ATOM 622 C C . VAL A 1 82 ? -13.603 4.794 21.064 1.00 96.50 82 VAL A C 1
ATOM 624 O O . VAL A 1 82 ? -12.539 4.191 20.931 1.00 96.50 82 VAL A O 1
ATOM 627 N N . ILE A 1 83 ? -13.663 6.065 21.468 1.00 95.69 83 ILE A N 1
ATOM 628 C CA . ILE A 1 83 ? -12.469 6.876 21.739 1.00 95.69 83 ILE A CA 1
ATOM 629 C C . ILE A 1 83 ? -11.640 6.228 22.851 1.00 95.69 83 ILE A C 1
ATOM 631 O O . ILE A 1 83 ? -10.432 6.051 22.696 1.00 95.69 83 ILE A O 1
ATOM 635 N N . ARG A 1 84 ? -12.278 5.797 23.946 1.00 95.50 84 ARG A N 1
ATOM 636 C CA . ARG A 1 84 ? -11.597 5.112 25.052 1.00 95.50 84 ARG A CA 1
ATOM 637 C C . ARG A 1 84 ? -10.926 3.815 24.601 1.00 95.50 84 ARG A C 1
ATOM 639 O O . ARG A 1 84 ? -9.787 3.564 24.986 1.00 95.50 84 ARG A O 1
ATOM 646 N N . THR A 1 85 ? -11.593 2.995 23.786 1.00 96.12 85 THR A N 1
ATOM 647 C CA . THR A 1 85 ? -10.992 1.754 23.274 1.00 96.12 85 THR A CA 1
ATOM 648 C C . THR A 1 85 ? -9.842 2.032 22.307 1.00 96.12 85 THR A C 1
ATOM 650 O O . THR A 1 85 ? -8.799 1.393 22.430 1.00 96.12 85 THR A O 1
ATOM 653 N N . ARG A 1 86 ? -9.977 3.008 21.399 1.00 96.56 86 ARG A N 1
ATOM 654 C CA . ARG A 1 86 ? -8.885 3.419 20.501 1.00 96.56 86 ARG A CA 1
ATOM 655 C C . ARG A 1 86 ? -7.665 3.886 21.285 1.00 96.56 86 ARG A C 1
ATOM 657 O O . ARG A 1 86 ? -6.566 3.461 20.955 1.00 96.56 86 ARG A O 1
ATOM 664 N N . LYS A 1 87 ? -7.853 4.666 22.357 1.00 96.19 87 LYS A N 1
ATOM 665 C CA . LYS A 1 87 ? -6.745 5.099 23.221 1.00 96.19 87 LYS A CA 1
ATOM 666 C C . LYS A 1 87 ? -5.953 3.918 23.779 1.00 96.19 87 LYS A C 1
ATOM 668 O O . LYS A 1 87 ? -4.740 3.887 23.629 1.00 96.19 87 LYS A O 1
ATOM 673 N N . ILE A 1 88 ? -6.641 2.906 24.312 1.00 95.81 88 ILE A N 1
ATOM 674 C CA . ILE A 1 88 ? -5.990 1.690 24.828 1.00 95.81 88 ILE A CA 1
ATOM 675 C C . ILE A 1 88 ? -5.223 0.957 23.718 1.00 95.81 88 ILE A C 1
ATOM 677 O O . ILE A 1 88 ? -4.092 0.533 23.935 1.00 95.81 88 ILE A O 1
ATOM 681 N N . MET A 1 89 ? -5.816 0.811 22.527 1.00 96.19 89 MET A N 1
ATOM 682 C CA . MET A 1 89 ? -5.140 0.160 21.396 1.00 96.19 89 MET A CA 1
ATOM 683 C C . MET A 1 89 ? -3.881 0.925 20.976 1.00 96.19 89 MET A C 1
ATOM 685 O O . MET A 1 89 ? -2.842 0.311 20.756 1.00 96.19 89 MET A O 1
ATOM 689 N N . VAL A 1 90 ? -3.947 2.255 20.909 1.00 96.44 90 VAL A N 1
ATOM 690 C CA . VAL A 1 90 ? -2.797 3.092 20.548 1.00 96.44 90 VAL A CA 1
ATOM 691 C C . VAL A 1 90 ? -1.726 3.079 21.633 1.00 96.44 90 VAL A C 1
ATOM 693 O O . VAL A 1 90 ? -0.555 2.984 21.296 1.00 96.44 90 VAL A O 1
ATOM 696 N N . GLU A 1 91 ? -2.080 3.062 22.919 1.00 96.25 91 GLU A N 1
ATOM 697 C CA . GLU A 1 91 ? -1.103 2.883 24.002 1.00 96.25 91 GLU A CA 1
ATOM 698 C C . GLU A 1 91 ? -0.368 1.537 23.910 1.00 96.25 91 GLU A C 1
ATOM 700 O O . GLU A 1 91 ? 0.840 1.482 24.150 1.00 96.25 91 GLU A O 1
ATOM 705 N N . LEU A 1 92 ? -1.068 0.455 23.544 1.00 95.31 92 LEU A N 1
ATOM 706 C CA . LEU A 1 92 ? -0.455 -0.860 23.318 1.00 95.31 92 LEU A CA 1
ATOM 707 C C . LEU A 1 92 ? 0.471 -0.851 22.094 1.00 95.31 92 LEU A C 1
ATOM 709 O O . LEU A 1 92 ? 1.566 -1.409 22.149 1.00 95.31 92 LEU A O 1
ATOM 713 N N . LEU A 1 93 ? 0.054 -0.202 21.004 1.00 95.25 93 LEU A N 1
ATOM 714 C CA . LEU A 1 93 ? 0.884 -0.037 19.809 1.00 95.25 93 LEU A CA 1
ATOM 715 C C . LEU A 1 93 ? 2.112 0.831 20.090 1.00 95.25 93 LEU A C 1
ATOM 717 O O . LEU A 1 93 ? 3.198 0.481 19.648 1.00 95.25 93 LEU A O 1
ATOM 721 N N . LEU A 1 94 ? 1.963 1.907 20.862 1.00 95.25 94 LEU A N 1
ATOM 722 C CA . LEU A 1 94 ? 3.055 2.789 21.272 1.00 95.25 94 LEU A CA 1
ATOM 723 C C . LEU A 1 94 ? 4.029 2.084 22.224 1.00 95.25 94 LEU A C 1
ATOM 725 O O . LEU A 1 94 ? 5.227 2.331 22.163 1.00 95.25 94 LEU A O 1
ATOM 729 N N . ALA A 1 95 ? 3.542 1.184 23.083 1.00 95.38 95 ALA A N 1
ATOM 730 C CA . ALA A 1 95 ? 4.408 0.344 23.908 1.00 95.38 95 ALA A CA 1
ATOM 731 C C . ALA A 1 95 ? 5.208 -0.656 23.072 1.00 95.38 95 ALA A C 1
ATOM 733 O O . ALA A 1 95 ? 6.372 -0.917 23.368 1.00 95.38 95 ALA A O 1
ATOM 734 N N . ARG A 1 96 ? 4.603 -1.211 22.019 1.00 94.38 96 ARG A N 1
ATOM 735 C CA . ARG A 1 96 ? 5.296 -2.131 21.117 1.00 94.38 96 ARG A CA 1
ATOM 736 C C . ARG A 1 96 ? 6.305 -1.404 20.232 1.00 94.38 96 ARG A C 1
ATOM 738 O O . ARG A 1 96 ? 7.463 -1.790 20.238 1.00 94.38 96 ARG A O 1
ATOM 745 N N . CYS A 1 97 ? 5.859 -0.361 19.534 1.00 94.38 97 CYS A N 1
ATOM 746 C CA . CYS A 1 97 ? 6.603 0.371 18.512 1.00 94.38 97 CYS A CA 1
ATOM 747 C C . CYS A 1 97 ? 6.774 1.851 18.875 1.00 94.38 97 CYS A C 1
ATOM 749 O O . CYS A 1 97 ? 6.224 2.725 18.196 1.00 94.38 97 CYS A O 1
ATOM 751 N N . PRO A 1 98 ? 7.533 2.164 19.939 1.00 93.12 98 PRO A N 1
ATOM 752 C CA . PRO A 1 98 ? 7.659 3.529 20.424 1.00 93.12 98 PRO A CA 1
ATOM 753 C C . PRO A 1 98 ? 8.381 4.440 19.438 1.00 93.12 98 PRO A C 1
ATOM 755 O O . PRO A 1 98 ? 8.146 5.638 19.473 1.00 93.12 98 PRO A O 1
ATOM 758 N N . ASN A 1 99 ? 9.238 3.932 18.554 1.00 92.06 99 ASN A N 1
ATOM 759 C CA . ASN A 1 99 ? 10.023 4.769 17.639 1.00 92.06 99 ASN A CA 1
ATOM 760 C C . ASN A 1 99 ? 9.320 5.067 16.309 1.00 92.06 99 ASN A C 1
ATOM 762 O O . ASN A 1 99 ? 9.759 5.946 15.575 1.00 92.06 99 ASN A O 1
ATOM 766 N N . SER A 1 100 ? 8.191 4.413 16.022 1.00 94.38 100 SER A N 1
ATOM 767 C CA . SER A 1 100 ? 7.449 4.663 14.788 1.00 94.38 100 SER A CA 1
ATOM 768 C C . SER A 1 100 ? 6.808 6.053 14.793 1.00 94.38 100 SER A C 1
ATOM 770 O O . SER A 1 100 ? 5.937 6.349 15.618 1.00 94.38 100 SER A O 1
ATOM 772 N N . LYS A 1 101 ? 7.178 6.881 13.808 1.00 94.06 101 LYS A N 1
ATOM 773 C CA . LYS A 1 101 ? 6.577 8.203 13.576 1.00 94.06 101 LYS A CA 1
ATOM 774 C C . LYS A 1 101 ? 5.058 8.109 13.430 1.00 94.06 101 LYS A C 1
ATOM 776 O O . LYS A 1 101 ? 4.327 8.823 14.108 1.00 94.06 101 LYS A O 1
ATOM 781 N N . ARG A 1 102 ? 4.578 7.158 12.625 1.00 94.25 102 ARG A N 1
ATOM 782 C CA . ARG A 1 102 ? 3.149 6.980 12.346 1.00 94.25 102 ARG A CA 1
ATOM 783 C C . ARG A 1 102 ? 2.320 6.663 13.590 1.00 94.25 102 ARG A C 1
ATOM 785 O O . ARG A 1 102 ? 1.186 7.121 13.716 1.00 94.25 102 ARG A O 1
ATOM 792 N N . ILE A 1 103 ? 2.863 5.862 14.507 1.00 94.69 103 ILE A N 1
ATOM 793 C CA . ILE A 1 103 ? 2.172 5.520 15.757 1.00 94.69 103 ILE A CA 1
ATOM 794 C C . ILE A 1 103 ? 2.168 6.711 16.717 1.00 94.69 103 ILE A C 1
ATOM 796 O O . ILE A 1 103 ? 1.157 6.932 17.380 1.00 94.69 103 ILE A O 1
ATOM 800 N N . ARG A 1 104 ? 3.249 7.501 16.761 1.00 93.88 104 ARG A N 1
ATOM 801 C CA . ARG A 1 104 ? 3.303 8.744 17.545 1.00 93.88 104 ARG A CA 1
ATOM 802 C C . ARG A 1 104 ? 2.299 9.779 17.048 1.00 93.88 104 ARG A C 1
ATOM 804 O O . ARG A 1 104 ? 1.542 10.289 17.858 1.00 93.88 104 ARG A O 1
ATOM 811 N N . GLU A 1 105 ? 2.201 9.989 15.736 1.00 94.75 105 GLU A N 1
ATOM 812 C CA . GLU A 1 105 ? 1.175 10.862 15.142 1.00 94.75 105 GLU A CA 1
ATOM 813 C C . GLU A 1 105 ? -0.238 10.453 15.583 1.00 94.75 105 GLU A C 1
ATOM 815 O O . GLU A 1 105 ? -1.033 11.283 16.015 1.00 94.75 105 GLU A O 1
ATOM 820 N N . LEU A 1 106 ? -0.544 9.151 15.538 1.00 94.19 106 LEU A N 1
ATOM 821 C CA . LEU A 1 106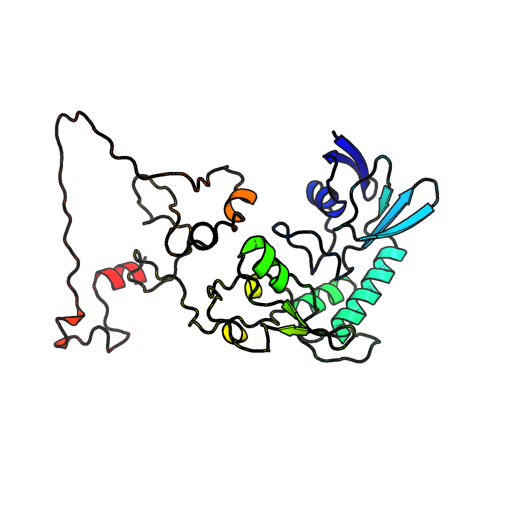 ? -1.843 8.636 15.971 1.00 94.19 106 LEU A CA 1
ATOM 822 C C . LEU A 1 106 ? -2.061 8.777 17.491 1.00 94.19 106 LEU A C 1
ATOM 824 O O . LEU A 1 106 ? -3.193 8.952 17.945 1.00 94.19 106 LEU A O 1
ATOM 828 N N . ALA A 1 107 ? -0.996 8.678 18.289 1.00 95.50 107 ALA A N 1
ATOM 829 C CA . ALA A 1 107 ? -1.041 8.921 19.727 1.00 95.50 107 ALA A CA 1
ATOM 830 C C . ALA A 1 107 ? -1.331 10.398 20.031 1.00 95.50 107 ALA A C 1
ATOM 832 O O . ALA A 1 107 ? -2.209 10.684 20.850 1.00 95.50 107 ALA A O 1
ATOM 833 N N . ASP A 1 108 ? -0.682 11.314 19.314 1.00 95.00 108 ASP A N 1
ATOM 834 C CA . ASP A 1 108 ? -0.880 12.758 19.430 1.00 95.00 108 ASP A CA 1
ATOM 835 C C . ASP A 1 108 ? -2.307 13.165 19.032 1.00 95.00 108 ASP A C 1
ATOM 837 O O . ASP A 1 108 ? -2.962 13.894 19.780 1.00 95.00 108 ASP A O 1
ATOM 841 N N . GLU A 1 109 ? -2.847 12.610 17.936 1.00 93.38 109 GLU A N 1
ATOM 842 C CA . GLU A 1 109 ? -4.249 12.800 17.515 1.00 93.38 109 GLU A CA 1
ATOM 843 C C . GLU A 1 109 ? -5.258 12.421 18.621 1.00 93.38 109 GLU A C 1
ATOM 845 O O . GLU A 1 109 ? -6.350 12.986 18.704 1.00 93.38 109 GLU A O 1
ATOM 850 N N . LEU A 1 110 ? -4.905 11.472 19.497 1.00 92.38 110 LEU A N 1
ATOM 851 C CA . LEU A 1 110 ? -5.739 11.024 20.619 1.00 92.38 110 LEU A CA 1
ATOM 852 C C . LEU A 1 110 ? -5.351 11.652 21.971 1.00 92.38 110 LEU A C 1
ATOM 854 O O . LEU A 1 110 ? -5.982 11.341 22.992 1.00 92.38 110 LEU A O 1
ATOM 858 N N . GLY A 1 111 ? -4.347 12.532 21.998 1.00 93.75 111 GLY A N 1
ATOM 859 C CA . GLY A 1 111 ? -3.845 13.189 23.205 1.00 93.75 111 GLY A CA 1
ATOM 860 C C . GLY A 1 111 ? -3.107 12.252 24.168 1.00 93.75 111 GLY A C 1
ATOM 861 O O . GLY A 1 111 ? -3.212 12.417 25.385 1.00 93.75 111 GLY A O 1
ATOM 862 N N . ILE A 1 112 ? -2.408 11.241 23.650 1.00 94.31 112 ILE A N 1
ATOM 863 C CA . ILE A 1 112 ? -1.622 10.272 24.426 1.00 94.31 112 ILE A CA 1
ATOM 864 C C . ILE A 1 112 ? -0.153 10.693 24.388 1.00 94.31 112 ILE A C 1
ATOM 866 O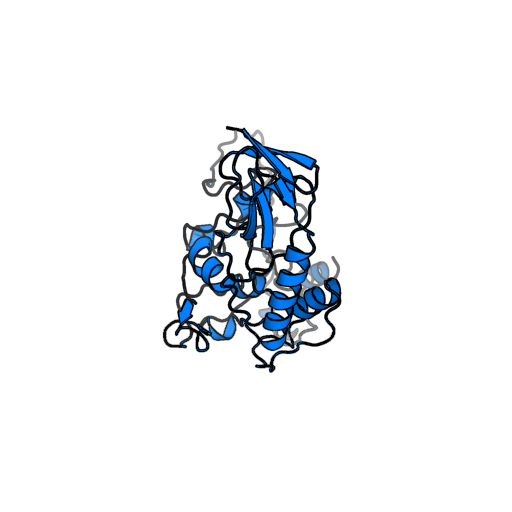 O . ILE A 1 112 ? 0.499 10.561 23.361 1.00 94.31 112 ILE A O 1
ATOM 870 N N . LYS A 1 113 ? 0.383 11.161 25.521 1.00 87.81 113 LYS A N 1
ATOM 871 C CA . LYS A 1 1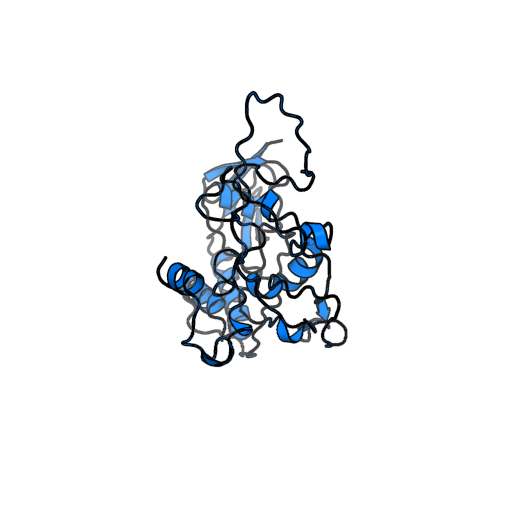13 ? 1.803 11.551 25.625 1.00 87.81 113 LYS A CA 1
ATOM 872 C C . LYS A 1 113 ? 2.727 10.367 25.894 1.00 87.81 113 LYS A C 1
ATOM 874 O O . LYS A 1 113 ? 3.812 10.280 25.332 1.00 87.81 113 LYS A O 1
ATOM 879 N N . GLU A 1 114 ? 2.294 9.457 26.760 1.00 88.62 114 GLU A N 1
ATOM 880 C CA . GLU A 1 114 ? 3.059 8.279 27.153 1.00 88.62 114 GLU A CA 1
ATOM 881 C C . GLU A 1 114 ? 2.139 7.071 27.290 1.00 88.62 114 GLU A C 1
ATOM 883 O O . GLU A 1 114 ? 0.940 7.198 27.545 1.00 88.62 114 GLU A O 1
ATOM 888 N N . THR A 1 115 ? 2.719 5.888 27.114 1.00 91.19 115 THR A N 1
ATOM 889 C CA . THR A 1 115 ? 2.027 4.621 27.333 1.00 91.19 115 THR A CA 1
ATOM 890 C C . THR A 1 115 ? 2.175 4.171 28.782 1.00 91.19 115 THR A C 1
ATOM 892 O O . THR A 1 115 ? 3.241 4.292 29.381 1.00 91.19 115 THR A O 1
ATOM 895 N N . ARG A 1 116 ? 1.100 3.609 29.338 1.00 93.38 116 ARG A N 1
ATOM 896 C CA . ARG A 1 116 ? 1.088 2.992 30.675 1.00 93.38 116 ARG A CA 1
ATOM 897 C C . ARG A 1 116 ? 1.624 1.557 30.680 1.00 93.38 116 ARG A C 1
ATOM 899 O O . ARG A 1 116 ? 1.739 0.951 31.742 1.00 93.38 116 ARG A O 1
ATOM 906 N N . PHE A 1 117 ? 1.891 0.993 29.504 1.00 93.88 117 PHE A N 1
ATOM 907 C CA . PHE A 1 117 ? 2.384 -0.372 29.342 1.00 93.88 117 PHE A CA 1
ATOM 908 C C . PHE A 1 117 ? 3.914 -0.388 29.207 1.00 93.88 117 PHE A C 1
ATOM 910 O O . PHE A 1 117 ? 4.492 0.575 28.701 1.00 93.88 117 PHE A O 1
ATOM 917 N N . PRO A 1 118 ? 4.589 -1.477 29.621 1.00 92.38 118 PRO A N 1
ATOM 918 C CA . PRO A 1 118 ? 6.032 -1.602 29.449 1.00 92.38 118 PRO A CA 1
ATOM 919 C C . PRO A 1 118 ? 6.400 -1.600 27.962 1.00 92.38 118 PRO A C 1
ATOM 921 O O . PRO A 1 118 ? 5.792 -2.321 27.164 1.00 92.38 118 PRO A O 1
ATOM 924 N N . LYS A 1 119 ? 7.400 -0.790 27.605 1.00 92.75 119 LYS A N 1
ATOM 925 C CA . LYS A 1 119 ? 7.903 -0.695 26.234 1.00 92.75 119 LYS A CA 1
ATOM 926 C C . LYS A 1 119 ? 8.649 -1.973 25.846 1.00 92.75 119 LYS A C 1
ATOM 928 O O . LYS A 1 119 ? 9.335 -2.562 26.679 1.00 92.75 119 LYS A O 1
ATOM 933 N N . LYS A 1 120 ? 8.476 -2.403 24.597 1.00 86.94 120 LYS A N 1
ATOM 934 C CA . LYS A 1 120 ? 9.152 -3.575 24.013 1.00 86.94 120 LYS A CA 1
ATOM 935 C C . LYS A 1 120 ? 10.174 -3.219 22.934 1.00 86.94 120 LYS A C 1
ATOM 937 O O . LYS A 1 120 ? 10.924 -4.101 22.542 1.00 86.94 120 LYS A O 1
ATOM 942 N N . ASP A 1 121 ? 10.181 -1.963 22.483 1.00 86.25 121 ASP A N 1
ATOM 943 C CA . ASP A 1 121 ? 11.126 -1.417 21.499 1.00 86.25 121 ASP A CA 1
ATOM 944 C C . ASP A 1 121 ? 11.244 -2.264 20.214 1.00 86.25 121 ASP A C 1
ATOM 946 O O . ASP A 1 121 ? 12.330 -2.505 19.701 1.00 86.25 121 ASP A O 1
ATOM 950 N N . GLU A 1 122 ? 10.105 -2.723 19.686 1.00 93.12 122 GLU A N 1
ATOM 951 C CA . GLU A 1 122 ? 10.013 -3.444 18.413 1.00 93.12 122 GLU A CA 1
ATOM 952 C C . GLU A 1 122 ? 9.574 -2.498 17.288 1.00 93.12 122 GLU A C 1
ATOM 954 O O . GLU A 1 122 ? 8.675 -1.690 17.483 1.00 93.12 122 GLU A O 1
ATOM 959 N N . ASP A 1 123 ? 10.072 -2.652 16.064 1.00 92.94 123 ASP A N 1
ATOM 960 C CA . ASP A 1 123 ? 9.665 -1.753 14.968 1.00 92.94 123 ASP A CA 1
ATOM 961 C C . ASP A 1 123 ? 8.370 -2.201 14.263 1.00 92.94 123 ASP A C 1
ATOM 963 O O . ASP A 1 123 ? 7.615 -1.389 13.722 1.00 92.94 123 ASP A O 1
ATOM 967 N N . CYS A 1 124 ? 8.051 -3.501 14.293 1.00 94.75 124 CYS A N 1
ATOM 968 C CA . CYS A 1 124 ? 6.920 -4.078 13.561 1.00 94.75 124 CYS A CA 1
ATOM 969 C C . CYS A 1 124 ? 5.647 -4.218 14.414 1.00 94.75 124 CYS A C 1
ATOM 971 O O . CYS A 1 124 ? 5.594 -4.990 15.379 1.00 94.75 124 CYS A O 1
ATOM 973 N N . LEU A 1 125 ? 4.548 -3.587 13.976 1.00 94.81 125 LEU A N 1
ATOM 974 C CA . LEU A 1 125 ? 3.243 -3.685 14.652 1.00 94.81 125 LEU A CA 1
ATOM 975 C C . LEU A 1 125 ? 2.430 -4.947 14.303 1.00 94.81 125 LEU A C 1
ATOM 977 O O . LEU A 1 125 ? 1.313 -5.118 14.787 1.00 94.81 125 LEU A O 1
ATOM 981 N N . LEU A 1 126 ? 2.975 -5.840 13.468 1.00 95.44 126 LEU A N 1
ATOM 982 C CA . LEU A 1 126 ? 2.316 -7.064 12.983 1.00 95.44 126 LEU A CA 1
ATOM 983 C C . LEU A 1 126 ? 1.005 -6.794 12.216 1.00 95.44 126 LEU A C 1
ATOM 985 O O . LEU A 1 126 ? 0.042 -7.561 12.294 1.00 95.44 126 LEU A O 1
ATOM 989 N N . CYS A 1 127 ? 0.970 -5.711 11.429 1.00 95.88 127 CYS A N 1
ATOM 990 C CA . CYS A 1 127 ? -0.199 -5.331 10.625 1.00 95.88 127 CYS A CA 1
ATOM 991 C C . CYS A 1 127 ? -0.494 -6.310 9.479 1.00 95.88 127 CYS A C 1
ATOM 993 O O . CYS A 1 127 ? -1.616 -6.338 8.977 1.00 95.88 127 CYS A O 1
ATOM 995 N N . GLY A 1 128 ? 0.511 -7.073 9.035 1.00 96.38 128 GLY A N 1
ATOM 996 C CA . GLY A 1 128 ? 0.399 -8.018 7.924 1.00 96.38 128 GLY A CA 1
ATOM 997 C C . GLY A 1 128 ? 0.131 -7.376 6.565 1.00 96.38 128 GLY A C 1
ATOM 998 O O . GLY A 1 128 ? -0.339 -8.075 5.675 1.00 96.38 128 GLY A O 1
ATOM 999 N N . LEU A 1 129 ? 0.350 -6.065 6.400 1.00 97.44 129 LEU A N 1
ATOM 1000 C CA . LEU A 1 129 ? 0.218 -5.401 5.097 1.00 97.44 129 LEU A CA 1
ATOM 1001 C C . LEU A 1 129 ? 1.274 -5.910 4.117 1.00 97.44 129 LEU A C 1
ATOM 1003 O O . LEU A 1 129 ? 0.920 -6.331 3.027 1.00 97.44 129 LEU A O 1
ATOM 1007 N N . CYS A 1 130 ? 2.536 -5.969 4.540 1.00 96.94 130 CYS A N 1
ATOM 1008 C CA . CYS A 1 130 ? 3.638 -6.487 3.732 1.00 96.94 130 CYS A CA 1
ATOM 1009 C C . CYS A 1 130 ? 3.413 -7.941 3.280 1.00 96.94 130 CYS A C 1
ATOM 1011 O O . CYS A 1 130 ? 3.528 -8.234 2.094 1.00 96.94 130 CYS A O 1
ATOM 1013 N N . VAL A 1 131 ? 3.030 -8.828 4.208 1.00 97.31 131 VAL A N 1
ATOM 1014 C CA . VAL A 1 131 ? 2.737 -10.246 3.929 1.00 97.31 131 VAL A CA 1
ATOM 1015 C C . VAL A 1 131 ? 1.629 -10.375 2.887 1.00 97.31 131 VAL A C 1
ATOM 1017 O O . VAL A 1 131 ? 1.825 -11.008 1.855 1.00 97.31 131 VAL A O 1
ATOM 1020 N N . ARG A 1 132 ? 0.494 -9.703 3.111 1.00 97.19 132 ARG A N 1
ATOM 1021 C CA . ARG A 1 132 ? -0.642 -9.749 2.183 1.00 97.19 132 ARG A CA 1
ATOM 1022 C C . ARG A 1 132 ? -0.334 -9.092 0.847 1.00 97.19 132 ARG A C 1
ATOM 1024 O O . ARG A 1 132 ? -0.753 -9.608 -0.171 1.00 97.19 132 ARG A O 1
ATOM 1031 N N . MET A 1 133 ? 0.426 -8.001 0.815 1.00 96.62 133 MET A N 1
ATOM 1032 C CA . MET A 1 133 ? 0.841 -7.388 -0.448 1.00 96.62 133 MET A CA 1
ATOM 1033 C C . MET A 1 133 ? 1.698 -8.354 -1.272 1.00 96.62 133 MET A C 1
ATOM 1035 O O . MET A 1 133 ? 1.469 -8.520 -2.468 1.00 96.62 133 MET A O 1
ATOM 1039 N N . CYS A 1 134 ? 2.639 -9.044 -0.622 1.00 96.19 134 CYS A N 1
ATOM 1040 C CA . CYS A 1 134 ? 3.505 -10.021 -1.274 1.00 96.19 134 CYS A CA 1
ATOM 1041 C C . CYS A 1 134 ? 2.744 -11.260 -1.787 1.00 96.19 134 CYS A C 1
ATOM 1043 O O . CYS A 1 134 ? 3.086 -11.803 -2.838 1.00 96.19 134 CYS A O 1
ATOM 1045 N N . GLU A 1 135 ? 1.719 -11.702 -1.057 1.00 95.69 135 GLU A N 1
ATOM 1046 C CA . GLU A 1 135 ? 0.911 -12.882 -1.387 1.00 95.69 135 GLU A CA 1
ATOM 1047 C C . GLU A 1 135 ? -0.245 -12.567 -2.351 1.00 95.69 135 GLU A C 1
ATOM 1049 O O . GLU A 1 135 ? -0.328 -13.153 -3.431 1.00 95.69 135 GLU A O 1
ATOM 1054 N N . GLU A 1 136 ? -1.125 -11.637 -1.969 1.00 95.12 136 GLU A N 1
ATOM 1055 C CA . GLU A 1 136 ? -2.387 -11.332 -2.656 1.00 95.12 136 GLU A CA 1
ATOM 1056 C C . GLU A 1 136 ? -2.165 -10.562 -3.961 1.00 95.12 136 GLU A C 1
ATOM 1058 O O . GLU A 1 136 ? -2.900 -10.783 -4.917 1.00 95.12 136 GLU A O 1
ATOM 1063 N N . ARG A 1 137 ? -1.171 -9.659 -4.013 1.00 94.56 137 ARG A N 1
ATOM 1064 C CA . ARG A 1 137 ? -0.955 -8.773 -5.175 1.00 94.56 137 ARG A CA 1
ATOM 1065 C C . ARG A 1 137 ? 0.294 -9.087 -5.970 1.00 94.56 137 ARG A C 1
ATOM 1067 O O . ARG A 1 137 ? 0.227 -9.142 -7.189 1.00 94.56 137 ARG A O 1
ATOM 1074 N N . MET A 1 138 ? 1.423 -9.294 -5.299 1.00 93.94 138 MET A N 1
ATOM 1075 C CA . MET A 1 138 ? 2.683 -9.597 -5.989 1.00 93.94 138 MET A CA 1
ATOM 1076 C C . MET A 1 138 ? 2.842 -11.091 -6.291 1.00 93.94 138 MET A C 1
ATOM 1078 O O . MET A 1 138 ? 3.722 -11.476 -7.049 1.00 93.94 138 MET A O 1
ATOM 1082 N N . GLY A 1 139 ? 2.043 -11.962 -5.669 1.00 93.38 139 GLY A N 1
ATOM 1083 C CA . GLY A 1 139 ? 1.977 -13.378 -6.016 1.00 93.38 139 GLY A CA 1
ATOM 1084 C C . GLY A 1 139 ? 3.178 -14.253 -5.670 1.00 93.38 139 GLY A C 1
ATOM 1085 O O . GLY A 1 139 ? 3.182 -15.407 -6.098 1.00 93.38 139 GLY A O 1
ATOM 1086 N N . LYS A 1 140 ? 4.171 -13.753 -4.926 1.00 92.75 140 LYS A N 1
ATOM 1087 C CA . LYS A 1 140 ? 5.409 -14.496 -4.616 1.00 92.75 140 LYS A CA 1
ATOM 1088 C C . LYS A 1 140 ? 5.456 -15.080 -3.207 1.00 92.75 140 LYS A C 1
ATOM 1090 O O . LYS A 1 140 ? 6.174 -16.052 -3.000 1.00 92.75 140 LYS A O 1
ATOM 1095 N N . SER A 1 141 ? 4.730 -14.496 -2.250 1.00 94.88 141 SER A N 1
ATOM 1096 C CA . SER A 1 141 ? 4.677 -14.963 -0.852 1.00 94.88 141 SER A CA 1
ATOM 1097 C C . SER A 1 141 ? 6.061 -15.190 -0.213 1.00 94.88 141 SER A C 1
ATOM 1099 O O . SER A 1 141 ? 6.280 -16.167 0.501 1.00 94.88 141 SER A O 1
ATOM 1101 N N . THR A 1 142 ? 7.018 -14.291 -0.465 1.00 95.50 142 THR A N 1
ATOM 1102 C CA . THR A 1 142 ? 8.406 -14.414 0.029 1.00 95.50 142 THR A CA 1
ATOM 1103 C C . THR A 1 142 ? 8.574 -14.063 1.502 1.00 95.50 142 THR A C 1
ATOM 1105 O O . THR A 1 142 ? 9.634 -14.300 2.073 1.00 95.50 142 THR A O 1
ATOM 1108 N N . ILE A 1 143 ? 7.532 -13.515 2.124 1.00 96.38 143 ILE A N 1
ATOM 1109 C CA . ILE A 1 143 ? 7.472 -13.167 3.541 1.00 96.38 143 ILE A CA 1
ATOM 1110 C C . ILE A 1 143 ? 6.166 -13.658 4.142 1.00 96.38 143 ILE A C 1
ATOM 1112 O O . ILE A 1 143 ? 5.119 -13.630 3.498 1.00 96.38 143 ILE A O 1
ATOM 1116 N N . GLY A 1 144 ? 6.222 -14.070 5.404 1.00 96.19 144 GLY A N 1
ATOM 1117 C CA . GLY A 1 144 ? 5.072 -14.598 6.121 1.00 96.19 144 GLY A CA 1
ATOM 1118 C C . GLY A 1 144 ? 5.151 -14.339 7.617 1.00 96.19 144 GLY A C 1
ATOM 1119 O O . GLY A 1 144 ? 6.106 -13.755 8.127 1.00 96.19 144 GLY A O 1
ATOM 1120 N N . PHE A 1 145 ? 4.119 -14.779 8.333 1.00 96.00 145 PHE A N 1
ATOM 1121 C CA . PHE A 1 145 ? 4.138 -14.790 9.791 1.00 96.00 145 PHE A CA 1
ATOM 1122 C C . PHE A 1 145 ? 4.721 -16.101 10.311 1.00 96.00 145 PHE A C 1
ATOM 1124 O O . PHE A 1 145 ? 4.208 -17.171 9.988 1.00 96.00 145 PHE A O 1
ATOM 1131 N N . ALA A 1 146 ? 5.713 -16.006 11.189 1.00 95.81 146 ALA A N 1
ATOM 1132 C CA . ALA A 1 146 ? 6.225 -17.134 11.956 1.00 95.81 146 ALA A CA 1
ATOM 1133 C C . ALA A 1 146 ? 5.818 -17.032 13.429 1.00 95.81 146 ALA A C 1
ATOM 1135 O O . ALA A 1 146 ? 5.475 -15.955 13.925 1.00 95.81 146 ALA A O 1
ATOM 1136 N N . ASN A 1 147 ? 5.881 -18.167 14.132 1.00 95.12 147 ASN A N 1
ATOM 1137 C CA . ASN A 1 147 ? 5.534 -18.311 15.549 1.00 95.12 147 ASN A CA 1
ATOM 1138 C C . ASN A 1 147 ? 4.082 -17.898 15.881 1.00 95.12 147 ASN A C 1
ATOM 1140 O O . ASN A 1 147 ? 3.231 -17.704 15.010 1.00 95.12 147 ASN A O 1
ATOM 1144 N N . ARG A 1 148 ? 3.757 -17.830 17.179 1.00 93.38 148 ARG A N 1
ATOM 1145 C CA . ARG A 1 148 ? 2.423 -17.476 17.688 1.00 93.38 148 ARG A CA 1
ATOM 1146 C C . ARG A 1 148 ? 2.516 -16.593 18.929 1.00 93.38 148 ARG A C 1
ATOM 1148 O O . ARG A 1 148 ? 3.519 -16.586 19.638 1.00 93.38 148 ARG A O 1
ATOM 1155 N N . GLY A 1 149 ? 1.427 -15.880 19.212 1.00 91.56 149 GLY A N 1
ATOM 1156 C CA . GLY A 1 149 ? 1.315 -15.033 20.398 1.00 91.56 149 GLY A CA 1
ATOM 1157 C C . GLY A 1 149 ? 2.369 -13.928 20.408 1.00 91.56 149 GLY A C 1
ATOM 1158 O O . GLY A 1 149 ? 2.535 -13.220 19.419 1.00 91.56 149 GLY A O 1
ATOM 1159 N N . ILE A 1 150 ? 3.073 -13.794 21.531 1.00 88.69 150 ILE A N 1
ATOM 1160 C CA . ILE A 1 150 ? 4.070 -12.736 21.748 1.00 88.69 150 ILE A CA 1
ATOM 1161 C C . ILE A 1 150 ? 5.321 -12.945 20.881 1.00 88.69 150 ILE A C 1
ATOM 1163 O O . ILE A 1 150 ? 5.948 -11.967 20.500 1.00 88.69 150 ILE A O 1
ATOM 1167 N N . ALA A 1 151 ? 5.647 -14.191 20.527 1.00 91.94 151 ALA A N 1
ATOM 1168 C CA . ALA A 1 151 ? 6.812 -14.524 19.705 1.00 91.94 151 ALA A CA 1
ATOM 1169 C C . ALA A 1 151 ? 6.569 -14.343 18.194 1.00 91.94 151 ALA A C 1
ATOM 1171 O O . ALA A 1 151 ? 7.443 -14.669 17.392 1.00 91.94 151 ALA A O 1
ATOM 1172 N N . ARG A 1 152 ? 5.369 -13.898 17.790 1.00 94.81 152 ARG A N 1
ATOM 1173 C CA . ARG A 1 152 ? 4.999 -13.751 16.379 1.00 94.81 152 ARG A CA 1
ATOM 1174 C C . ARG A 1 152 ? 5.850 -12.674 15.709 1.00 94.81 152 ARG A C 1
ATOM 1176 O O . ARG A 1 152 ? 5.893 -11.543 16.181 1.00 94.81 152 ARG A O 1
ATOM 1183 N N . GLU A 1 153 ? 6.439 -13.014 14.571 1.00 94.69 153 GLU A N 1
ATOM 1184 C CA . GLU A 1 153 ? 7.296 -12.129 13.775 1.00 94.69 153 GLU A CA 1
ATOM 1185 C C . GLU A 1 153 ? 6.969 -12.252 12.279 1.00 94.69 153 GLU A C 1
ATOM 1187 O O . GLU A 1 153 ? 6.350 -13.232 11.852 1.00 94.69 153 GLU A O 1
ATOM 1192 N N . VAL A 1 154 ? 7.342 -11.238 11.493 1.00 96.00 154 VAL A N 1
ATOM 1193 C CA . VAL A 1 154 ? 7.281 -11.274 10.025 1.00 96.00 154 VAL A CA 1
ATOM 1194 C C . VAL A 1 154 ? 8.682 -11.564 9.514 1.00 96.00 154 VAL A C 1
ATOM 1196 O O . VAL A 1 154 ? 9.584 -10.770 9.758 1.00 96.00 154 VAL A O 1
ATOM 1199 N N . ILE A 1 155 ? 8.857 -12.688 8.827 1.00 95.44 155 ILE A N 1
ATOM 1200 C CA . ILE A 1 155 ? 10.158 -13.148 8.331 1.00 95.44 155 ILE A CA 1
ATOM 1201 C C . ILE A 1 155 ? 10.003 -13.839 6.972 1.00 95.44 155 ILE A C 1
ATOM 1203 O O . ILE A 1 155 ? 8.914 -14.347 6.669 1.00 95.44 155 ILE A O 1
ATOM 1207 N N . PRO A 1 156 ? 11.068 -13.900 6.155 1.00 95.50 156 PRO A N 1
ATOM 1208 C CA . PRO A 1 156 ? 11.098 -14.829 5.039 1.00 95.50 156 PRO A CA 1
ATOM 1209 C C . PRO A 1 156 ? 11.171 -16.287 5.539 1.00 95.50 156 PRO A C 1
ATOM 1211 O O . PRO A 1 156 ? 11.570 -16.531 6.689 1.00 95.50 156 PRO A O 1
ATOM 1214 N N . PRO A 1 157 ? 10.776 -17.274 4.712 1.00 93.06 157 PRO A N 1
ATOM 1215 C CA . PRO A 1 157 ? 10.904 -18.690 5.043 1.00 93.06 157 PRO A CA 1
ATOM 1216 C C . PRO A 1 157 ? 12.307 -19.031 5.552 1.00 93.06 157 PRO A C 1
ATOM 1218 O O . PRO A 1 157 ? 13.305 -18.625 4.967 1.00 93.06 157 PRO A O 1
ATOM 1221 N N . PHE A 1 158 ? 12.371 -19.748 6.676 1.00 91.44 158 PHE A N 1
ATOM 1222 C CA . PHE A 1 158 ? 13.623 -20.154 7.332 1.00 91.44 158 PHE A CA 1
ATOM 1223 C C . PHE A 1 158 ? 14.574 -19.007 7.729 1.00 91.44 158 PHE A C 1
ATOM 1225 O O . PHE A 1 158 ? 15.708 -19.275 8.106 1.00 91.44 158 PHE A O 1
ATOM 1232 N N . LYS A 1 159 ? 14.109 -17.745 7.726 1.00 93.12 159 LYS A N 1
ATOM 1233 C CA . LYS A 1 159 ? 14.946 -16.541 7.912 1.00 93.12 159 LYS A CA 1
ATOM 1234 C C . LYS A 1 159 ? 16.044 -16.400 6.848 1.00 93.12 159 LYS A C 1
ATOM 1236 O O . LYS A 1 159 ? 17.065 -15.769 7.101 1.00 93.12 159 LYS A O 1
ATOM 1241 N N . GLU A 1 160 ? 15.821 -16.957 5.660 1.00 94.56 160 GLU A N 1
ATOM 1242 C CA . GLU A 1 160 ? 16.756 -16.874 4.539 1.00 94.56 160 GLU A CA 1
ATOM 1243 C C . GLU A 1 160 ? 16.250 -15.924 3.454 1.00 94.56 160 GLU A C 1
ATOM 1245 O O . GLU A 1 160 ? 15.050 -15.828 3.189 1.00 94.56 160 GLU A O 1
ATOM 1250 N N . ARG A 1 161 ? 17.182 -15.231 2.793 1.00 95.31 161 ARG A N 1
ATOM 1251 C CA . ARG A 1 161 ? 16.857 -14.371 1.652 1.00 95.31 161 ARG A CA 1
ATOM 1252 C C . ARG A 1 161 ? 16.350 -15.214 0.488 1.00 95.31 161 ARG A C 1
ATOM 1254 O O . ARG A 1 161 ? 16.932 -16.233 0.125 1.00 95.31 161 ARG A O 1
ATOM 1261 N N . SER A 1 162 ? 15.270 -14.751 -0.119 1.00 94.06 162 SER A N 1
ATOM 1262 C CA . SER A 1 162 ? 14.544 -15.434 -1.174 1.00 94.06 162 SER A CA 1
ATOM 1263 C C . SER A 1 162 ? 15.050 -15.037 -2.563 1.00 94.06 162 SER A C 1
ATOM 1265 O O . SER A 1 162 ? 15.084 -13.856 -2.912 1.00 94.06 162 SER A O 1
ATOM 1267 N N . GLU A 1 163 ? 15.370 -16.042 -3.381 1.00 93.31 163 GLU A N 1
ATOM 1268 C CA . GLU A 1 163 ? 15.710 -15.892 -4.809 1.00 93.31 163 GLU A CA 1
ATOM 1269 C C . GLU A 1 163 ? 14.489 -15.584 -5.685 1.00 93.31 163 GLU A C 1
ATOM 1271 O O . GLU A 1 163 ? 14.604 -14.989 -6.757 1.00 93.31 163 GLU A O 1
ATOM 1276 N N . VAL A 1 164 ? 13.297 -15.989 -5.233 1.00 92.94 164 VAL A N 1
ATOM 1277 C CA . VAL A 1 164 ? 12.039 -15.767 -5.966 1.00 92.94 164 VAL A CA 1
ATOM 1278 C C . VAL A 1 164 ? 11.457 -14.372 -5.725 1.00 92.94 164 VAL A C 1
ATOM 1280 O O . VAL A 1 164 ? 10.476 -13.993 -6.368 1.00 92.94 164 VAL A O 1
ATOM 1283 N N . CYS A 1 165 ? 12.050 -13.601 -4.807 1.00 94.06 165 CYS A N 1
ATOM 1284 C CA . CYS A 1 165 ? 11.693 -12.206 -4.599 1.00 94.06 165 CYS A CA 1
ATOM 1285 C C . CYS A 1 165 ? 12.007 -11.394 -5.862 1.00 94.06 165 CYS A C 1
ATOM 1287 O O . CYS A 1 165 ? 13.075 -11.529 -6.456 1.00 94.06 165 CYS A O 1
ATOM 1289 N N . LEU A 1 166 ? 11.063 -10.543 -6.267 1.00 91.00 166 LEU A N 1
ATOM 1290 C CA . LEU A 1 166 ? 11.217 -9.672 -7.436 1.00 91.00 166 LEU A CA 1
ATOM 1291 C C . LEU A 1 166 ? 11.953 -8.365 -7.118 1.00 91.00 166 LEU A C 1
ATOM 1293 O O . LEU A 1 166 ? 12.224 -7.603 -8.030 1.00 91.00 166 LEU A O 1
ATOM 1297 N N . GLY A 1 167 ? 12.220 -8.061 -5.843 1.00 91.69 167 GLY A N 1
ATOM 1298 C CA . GLY A 1 167 ? 12.806 -6.770 -5.461 1.00 91.69 167 GLY A CA 1
ATOM 1299 C C . GLY A 1 167 ? 11.864 -5.571 -5.644 1.00 91.69 167 GLY A C 1
ATOM 1300 O O . GLY A 1 167 ? 12.302 -4.436 -5.593 1.00 91.69 167 GLY A O 1
ATOM 1301 N N . CYS A 1 168 ? 10.557 -5.796 -5.810 1.00 90.81 168 CYS A N 1
ATOM 1302 C CA . CYS A 1 168 ? 9.580 -4.758 -6.175 1.00 90.81 168 CYS A CA 1
ATOM 1303 C C . CYS A 1 168 ? 9.314 -3.648 -5.132 1.00 90.81 168 CYS A C 1
ATOM 1305 O O . CYS A 1 168 ? 8.438 -2.819 -5.361 1.00 90.81 168 CYS A O 1
ATOM 1307 N N . GLY A 1 169 ? 9.931 -3.680 -3.944 1.00 92.12 169 GLY A N 1
ATOM 1308 C CA . GLY A 1 169 ? 9.740 -2.672 -2.881 1.00 92.12 169 GLY A CA 1
ATOM 1309 C C . GLY A 1 169 ? 8.324 -2.557 -2.285 1.00 92.12 169 GLY A C 1
ATOM 1310 O O . GLY A 1 169 ? 8.106 -1.839 -1.312 1.00 92.12 169 GLY A O 1
ATOM 1311 N N . SER A 1 170 ? 7.336 -3.298 -2.797 1.00 93.06 170 SER A N 1
ATOM 1312 C CA . SER A 1 170 ? 5.926 -3.130 -2.410 1.00 93.06 170 SER A CA 1
ATOM 1313 C C . SER A 1 170 ? 5.662 -3.396 -0.928 1.00 93.06 170 SER A C 1
ATOM 1315 O O . SER A 1 170 ? 4.740 -2.827 -0.351 1.00 93.06 170 SER A O 1
ATOM 1317 N N . CYS A 1 171 ? 6.448 -4.270 -0.297 1.00 95.25 171 CYS A N 1
ATOM 1318 C CA . CYS A 1 171 ? 6.308 -4.585 1.119 1.00 95.25 171 CYS A CA 1
ATOM 1319 C C . CYS A 1 171 ? 6.768 -3.436 2.032 1.00 95.25 171 CYS A C 1
ATOM 1321 O O . CYS A 1 171 ? 6.134 -3.214 3.065 1.00 95.25 171 CYS A O 1
ATOM 1323 N N . GLU A 1 172 ? 7.815 -2.712 1.633 1.00 95.62 172 GLU A N 1
ATOM 1324 C CA . GLU A 1 172 ? 8.322 -1.512 2.300 1.00 95.62 172 GLU A CA 1
ATOM 1325 C C . GLU A 1 172 ? 7.341 -0.355 2.135 1.00 95.62 172 GLU A C 1
ATOM 1327 O O . GLU A 1 172 ? 6.909 0.221 3.131 1.00 95.62 172 GLU A O 1
ATOM 1332 N N . PHE A 1 173 ? 6.879 -0.113 0.904 1.00 94.06 173 PHE A N 1
ATOM 1333 C CA . PHE A 1 173 ? 5.933 0.959 0.591 1.00 94.06 173 PHE A CA 1
ATOM 1334 C C . PHE A 1 173 ? 4.648 0.905 1.435 1.00 94.06 173 PHE A C 1
ATOM 1336 O O . PHE A 1 173 ? 4.158 1.926 1.914 1.00 94.06 173 PHE A O 1
ATOM 1343 N N . VAL A 1 174 ? 4.090 -0.292 1.660 1.00 95.81 174 VAL A N 1
ATOM 1344 C CA . VAL A 1 174 ? 2.858 -0.458 2.458 1.00 95.81 174 VAL A CA 1
ATOM 1345 C C . VAL A 1 174 ? 3.106 -0.521 3.970 1.00 95.81 174 VAL A C 1
ATOM 1347 O O . VAL A 1 174 ? 2.153 -0.684 4.737 1.00 95.81 174 VAL A O 1
ATOM 1350 N N . CYS A 1 175 ? 4.358 -0.474 4.432 1.00 96.44 175 CYS A N 1
ATOM 1351 C CA . CYS A 1 175 ? 4.689 -0.658 5.838 1.00 96.44 175 CYS A CA 1
ATOM 1352 C C . CYS A 1 175 ? 4.474 0.644 6.628 1.00 96.44 175 CYS A C 1
ATOM 1354 O O . CYS A 1 175 ? 5.245 1.586 6.483 1.00 96.44 175 CYS A O 1
ATOM 1356 N N . PRO A 1 176 ? 3.490 0.716 7.545 1.00 94.75 176 PRO A N 1
ATOM 1357 C CA . PRO A 1 176 ? 3.180 1.960 8.252 1.00 94.75 176 PRO A CA 1
ATOM 1358 C C . PRO A 1 176 ? 4.253 2.370 9.268 1.00 94.75 176 PRO A C 1
ATOM 1360 O O . PRO A 1 176 ? 4.195 3.478 9.792 1.00 94.75 176 PRO A O 1
ATOM 1363 N N . THR A 1 177 ? 5.165 1.463 9.623 1.00 95.25 177 THR A N 1
ATOM 1364 C CA . THR A 1 177 ? 6.210 1.698 10.628 1.00 95.25 177 THR A CA 1
ATOM 1365 C C . THR A 1 177 ? 7.617 1.617 10.064 1.00 95.25 177 THR A C 1
ATOM 1367 O O . THR A 1 177 ? 8.547 1.681 10.857 1.00 95.25 177 THR A O 1
ATOM 1370 N N . GLU A 1 178 ? 7.771 1.445 8.745 1.00 94.38 178 GLU A N 1
ATOM 1371 C CA . GLU A 1 178 ? 9.085 1.335 8.084 1.00 94.38 178 GLU A CA 1
ATOM 1372 C C . GLU A 1 178 ? 9.956 0.193 8.656 1.00 94.38 178 GLU A C 1
ATOM 1374 O O . GLU A 1 178 ? 11.177 0.192 8.576 1.00 94.38 178 GLU A O 1
ATOM 1379 N N . ALA A 1 179 ? 9.317 -0.819 9.253 1.00 94.81 179 ALA A N 1
ATOM 1380 C CA . ALA A 1 179 ? 10.009 -1.899 9.956 1.00 94.81 179 ALA A CA 1
ATOM 1381 C C . ALA A 1 179 ? 10.570 -2.993 9.044 1.00 94.81 179 ALA A C 1
ATOM 1383 O O . ALA A 1 179 ? 11.310 -3.856 9.509 1.00 94.81 179 ALA A O 1
ATOM 1384 N N . ILE A 1 180 ? 10.133 -3.035 7.786 1.00 94.12 180 ILE A N 1
ATOM 1385 C CA . ILE A 1 180 ? 10.514 -4.087 6.850 1.00 94.12 180 ILE A CA 1
ATOM 1386 C C . ILE A 1 180 ? 11.546 -3.541 5.881 1.00 94.12 180 ILE A C 1
ATOM 1388 O O . ILE A 1 180 ? 11.353 -2.465 5.327 1.00 94.12 180 ILE A O 1
ATOM 1392 N N . LYS A 1 181 ? 12.610 -4.311 5.687 1.00 93.25 181 LYS A N 1
ATOM 1393 C CA . LYS A 1 181 ? 13.728 -3.969 4.819 1.00 93.25 181 LYS A CA 1
ATOM 1394 C C . LYS A 1 181 ? 13.792 -4.984 3.686 1.00 93.25 181 LYS A C 1
ATOM 1396 O O . LYS A 1 181 ? 14.018 -6.169 3.959 1.00 93.25 181 LYS A O 1
ATOM 1401 N N . PRO A 1 182 ? 13.502 -4.588 2.437 1.00 92.81 182 PRO A N 1
ATOM 1402 C CA . PRO A 1 182 ? 13.547 -5.492 1.295 1.00 92.81 182 PRO A CA 1
ATOM 1403 C C . PRO A 1 182 ? 14.892 -6.213 1.133 1.00 92.81 182 PRO A C 1
ATOM 1405 O O . PRO A 1 182 ? 14.906 -7.357 0.681 1.00 92.81 182 PRO A O 1
ATOM 1408 N N . GLU A 1 183 ? 15.998 -5.610 1.570 1.00 91.94 183 GLU A N 1
ATOM 1409 C CA . GLU A 1 183 ? 17.360 -6.161 1.509 1.00 91.94 183 GLU A CA 1
ATOM 1410 C C . GLU A 1 183 ? 17.532 -7.399 2.399 1.00 91.94 183 GLU A C 1
ATOM 1412 O O . GLU A 1 183 ? 18.354 -8.271 2.118 1.00 91.94 183 GLU A O 1
ATOM 1417 N N . ASP A 1 184 ? 16.741 -7.508 3.469 1.00 92.00 184 ASP A N 1
ATOM 1418 C CA . ASP A 1 184 ? 16.749 -8.667 4.366 1.00 92.00 184 ASP A CA 1
ATOM 1419 C C . ASP A 1 184 ? 15.915 -9.835 3.817 1.00 92.00 184 ASP A C 1
ATOM 1421 O O . ASP A 1 184 ? 15.964 -10.948 4.342 1.00 92.00 184 ASP A O 1
ATOM 1425 N N . ILE A 1 185 ? 15.162 -9.601 2.740 1.00 94.50 185 ILE A N 1
ATOM 1426 C CA . ILE A 1 185 ? 14.220 -10.555 2.143 1.00 94.50 185 ILE A CA 1
ATOM 1427 C C . ILE A 1 185 ? 14.687 -10.981 0.759 1.00 94.50 185 ILE A C 1
ATOM 1429 O O . ILE A 1 185 ? 14.576 -12.151 0.404 1.00 94.50 185 ILE A O 1
ATOM 1433 N N . CYS A 1 186 ? 15.147 -10.036 -0.052 1.00 94.50 186 CYS A N 1
ATOM 1434 C CA . CYS A 1 186 ? 15.518 -10.249 -1.437 1.00 94.50 186 CYS A CA 1
ATOM 1435 C C . CYS A 1 186 ? 16.986 -10.650 -1.527 1.00 94.50 186 CYS A C 1
ATOM 1437 O O . CYS A 1 186 ? 17.850 -10.004 -0.938 1.00 94.50 186 CYS A O 1
ATOM 1439 N N . LYS A 1 187 ? 17.285 -11.718 -2.271 1.00 94.06 187 LYS A N 1
ATOM 1440 C CA . LYS A 1 187 ? 18.678 -12.060 -2.576 1.00 94.06 187 LYS A CA 1
ATOM 1441 C C . LYS A 1 187 ? 19.235 -11.259 -3.757 1.00 94.06 187 LYS A C 1
ATOM 1443 O O . LYS A 1 187 ? 20.437 -11.016 -3.804 1.00 94.06 187 LYS A O 1
ATOM 1448 N N . LYS A 1 188 ? 18.364 -10.828 -4.674 1.00 89.94 188 LYS A N 1
ATOM 1449 C CA . LYS A 1 188 ? 18.715 -9.948 -5.794 1.00 89.94 188 LYS A CA 1
ATOM 1450 C C . LYS A 1 188 ? 18.952 -8.527 -5.300 1.00 89.94 188 LYS A C 1
ATOM 1452 O O . LYS A 1 188 ? 18.262 -8.073 -4.385 1.00 89.94 188 LYS A O 1
ATOM 1457 N N . GLU A 1 189 ? 19.884 -7.841 -5.945 1.00 87.38 189 GLU A N 1
ATOM 1458 C CA . GLU A 1 189 ? 20.078 -6.410 -5.754 1.00 87.38 189 GLU A CA 1
ATOM 1459 C C . GLU A 1 189 ? 18.845 -5.652 -6.251 1.00 87.38 189 GLU A C 1
ATOM 1461 O O . GLU A 1 189 ? 18.285 -5.969 -7.303 1.00 87.38 189 GLU A O 1
ATOM 1466 N N . ILE A 1 190 ? 18.385 -4.695 -5.450 1.00 88.06 190 ILE A N 1
ATOM 1467 C CA . ILE A 1 190 ? 17.212 -3.887 -5.767 1.00 88.06 190 ILE A CA 1
ATOM 1468 C C . ILE A 1 190 ? 17.719 -2.646 -6.482 1.00 88.06 190 ILE A C 1
ATOM 1470 O O . ILE A 1 190 ? 18.250 -1.733 -5.854 1.00 88.06 190 ILE A O 1
ATOM 1474 N N . VAL A 1 191 ? 17.575 -2.650 -7.802 1.00 86.69 191 VAL A N 1
ATOM 1475 C CA . VAL A 1 191 ? 18.011 -1.556 -8.666 1.00 86.69 191 VAL A CA 1
ATOM 1476 C C . VAL A 1 191 ? 16.766 -0.875 -9.234 1.00 86.69 191 VAL A C 1
ATOM 1478 O O . VAL A 1 191 ? 15.898 -1.565 -9.777 1.00 86.69 191 VAL A O 1
ATOM 1481 N N . PRO A 1 192 ? 16.628 0.454 -9.092 1.00 89.25 192 PRO A N 1
ATOM 1482 C CA . PRO A 1 192 ? 15.566 1.194 -9.757 1.00 89.25 192 PRO A CA 1
ATOM 1483 C C . PRO A 1 192 ? 15.665 1.070 -11.281 1.00 89.25 192 PRO A C 1
ATOM 1485 O O . PRO A 1 192 ? 16.757 0.947 -11.834 1.00 89.25 192 PRO A O 1
ATOM 1488 N N . ILE A 1 193 ? 14.527 1.153 -11.967 1.00 92.19 193 ILE A N 1
ATOM 1489 C CA . ILE A 1 193 ? 14.495 1.124 -13.432 1.00 92.19 193 ILE A CA 1
ATOM 1490 C C . ILE A 1 193 ? 15.063 2.448 -13.944 1.00 92.19 193 ILE A C 1
ATOM 1492 O O . ILE A 1 193 ? 14.556 3.516 -13.593 1.00 92.19 193 ILE A O 1
ATOM 1496 N N . ALA A 1 194 ? 16.124 2.382 -14.740 1.00 92.62 194 ALA A N 1
ATOM 1497 C CA . ALA A 1 194 ? 16.747 3.561 -15.322 1.00 92.62 194 ALA A CA 1
ATOM 1498 C C . ALA A 1 194 ? 15.860 4.160 -16.424 1.00 92.62 194 ALA A C 1
ATOM 1500 O O . ALA A 1 194 ? 15.190 3.435 -17.156 1.00 92.62 194 ALA A O 1
ATOM 1501 N N . SER A 1 195 ? 15.826 5.489 -16.506 1.00 92.94 195 SER A N 1
ATOM 1502 C CA . SER A 1 195 ? 15.134 6.198 -17.584 1.00 92.94 195 SER A CA 1
ATOM 1503 C C . SER A 1 195 ? 16.027 6.228 -18.820 1.00 92.94 195 SER A C 1
ATOM 1505 O O . SER A 1 195 ? 17.061 6.894 -18.814 1.00 92.94 195 SER A O 1
ATOM 1507 N N . GLU A 1 196 ? 15.625 5.533 -19.884 1.00 90.19 196 GLU A N 1
ATOM 1508 C CA . GLU A 1 196 ? 16.332 5.560 -21.169 1.00 90.19 196 GLU A CA 1
ATOM 1509 C C . GLU A 1 196 ? 16.262 6.954 -21.796 1.00 90.19 196 GLU A C 1
ATOM 1511 O O . GLU A 1 196 ? 17.204 7.385 -22.445 1.00 90.19 196 GLU A O 1
ATOM 1516 N N . PHE A 1 197 ? 15.168 7.687 -21.561 1.00 89.25 197 PHE A N 1
ATOM 1517 C CA . PHE A 1 197 ? 15.037 9.065 -22.021 1.00 89.25 197 PHE A CA 1
ATOM 1518 C C . PHE A 1 197 ? 16.053 9.997 -21.354 1.00 89.25 197 PHE A C 1
ATOM 1520 O O . PHE A 1 197 ? 16.567 10.889 -22.021 1.00 89.25 197 PHE A O 1
ATOM 1527 N N . ASP A 1 198 ? 16.352 9.800 -20.067 1.00 90.12 198 ASP A N 1
ATOM 1528 C CA . ASP A 1 198 ? 17.276 10.647 -19.300 1.00 90.12 198 ASP A CA 1
ATOM 1529 C C . ASP A 1 198 ? 18.709 10.091 -19.262 1.00 90.12 198 ASP A C 1
ATOM 1531 O O . ASP A 1 198 ? 19.429 10.335 -18.295 1.00 90.12 198 ASP A O 1
ATOM 1535 N N . GLU A 1 199 ? 19.128 9.308 -20.259 1.00 88.56 199 GLU A N 1
ATOM 1536 C CA . GLU A 1 199 ? 20.477 8.721 -20.332 1.00 88.56 199 GLU A CA 1
ATOM 1537 C C . GLU A 1 199 ? 20.880 7.917 -19.083 1.00 88.56 199 GLU A C 1
ATOM 1539 O O . GLU A 1 199 ? 22.034 7.898 -18.660 1.00 88.56 199 GLU A O 1
ATOM 1544 N N . ASN A 1 200 ? 19.916 7.243 -18.448 1.00 89.00 200 ASN A N 1
ATOM 1545 C CA . ASN A 1 200 ? 20.102 6.508 -17.193 1.00 89.00 200 ASN A CA 1
ATOM 1546 C C . ASN A 1 200 ? 20.559 7.373 -15.998 1.00 89.00 200 ASN A C 1
ATOM 1548 O O . ASN A 1 200 ? 20.936 6.833 -14.956 1.00 89.00 200 ASN A O 1
ATOM 1552 N N . LEU A 1 201 ? 20.499 8.705 -16.112 1.00 88.38 201 LEU A N 1
ATOM 1553 C CA . LEU A 1 201 ? 20.802 9.642 -15.024 1.00 88.38 201 LEU A CA 1
ATOM 1554 C C . LEU A 1 201 ? 19.676 9.707 -13.987 1.00 88.38 201 LEU A C 1
ATOM 1556 O O . LEU A 1 201 ? 19.888 10.133 -12.850 1.00 88.38 201 LEU A O 1
ATOM 1560 N N . SER A 1 202 ? 18.473 9.300 -14.389 1.00 91.31 202 SER A N 1
ATOM 1561 C CA . SER A 1 202 ? 17.267 9.298 -13.572 1.00 91.31 202 SER A CA 1
ATOM 1562 C C . SER A 1 202 ? 16.625 7.903 -13.534 1.00 91.31 202 SER A C 1
ATOM 1564 O O . SER A 1 202 ? 17.064 6.956 -14.198 1.00 91.31 202 SER A O 1
ATOM 1566 N N . HIS A 1 203 ? 15.568 7.771 -12.736 1.00 93.25 203 HIS A N 1
ATOM 1567 C CA . HIS A 1 203 ? 14.775 6.551 -12.651 1.00 93.25 203 HIS A CA 1
ATOM 1568 C C . HIS A 1 203 ? 13.368 6.792 -13.184 1.00 93.25 203 HIS A C 1
ATOM 1570 O O . HIS A 1 203 ? 12.780 7.850 -12.952 1.00 93.25 203 HIS A O 1
ATOM 1576 N N . ARG A 1 204 ? 12.795 5.774 -13.826 1.00 93.88 204 ARG A N 1
ATOM 1577 C CA . ARG A 1 204 ? 11.402 5.778 -14.276 1.00 93.88 204 ARG A CA 1
ATOM 1578 C C . ARG A 1 204 ? 10.577 4.723 -13.554 1.00 93.88 204 ARG A C 1
ATOM 1580 O O . ARG A 1 204 ? 11.091 3.816 -12.903 1.00 93.88 204 ARG A O 1
ATOM 1587 N N . SER A 1 205 ? 9.261 4.851 -13.678 1.00 92.62 205 SER A N 1
ATOM 1588 C CA . SER A 1 205 ? 8.332 3.820 -13.223 1.00 92.62 205 SER A CA 1
ATOM 1589 C C . SER A 1 205 ? 8.034 2.814 -14.342 1.00 92.62 205 SER A C 1
ATOM 1591 O O . SER A 1 205 ? 8.338 3.057 -15.509 1.00 92.62 205 SER A O 1
ATOM 1593 N N . VAL A 1 206 ? 7.412 1.688 -13.984 1.00 93.56 206 VAL A N 1
ATOM 1594 C CA . VAL A 1 206 ? 6.976 0.649 -14.936 1.00 93.56 206 VAL A CA 1
ATOM 1595 C C . VAL A 1 206 ? 5.959 1.188 -15.948 1.00 93.56 206 VAL A C 1
ATOM 1597 O O . VAL A 1 206 ? 5.958 0.764 -17.097 1.00 93.56 206 VAL A O 1
ATOM 1600 N N . ILE A 1 207 ? 5.086 2.110 -15.532 1.00 93.56 207 ILE A N 1
ATOM 1601 C CA . ILE A 1 207 ? 4.118 2.762 -16.422 1.00 93.56 207 ILE A CA 1
ATOM 1602 C C . ILE A 1 207 ? 4.633 4.170 -16.695 1.00 93.56 207 ILE A C 1
ATOM 1604 O O . ILE A 1 207 ? 4.712 4.996 -15.784 1.00 93.56 207 ILE A O 1
ATOM 1608 N N . TYR A 1 208 ? 5.021 4.451 -17.930 1.00 94.44 208 TYR A N 1
ATOM 1609 C CA . TYR A 1 208 ? 5.723 5.688 -18.265 1.00 94.44 208 TYR A CA 1
ATOM 1610 C C . TYR A 1 208 ? 5.355 6.177 -19.660 1.00 94.44 208 TYR A C 1
ATOM 1612 O O . TYR A 1 208 ? 4.832 5.430 -20.482 1.00 94.44 208 TYR A O 1
ATOM 1620 N N . ILE A 1 209 ? 5.601 7.457 -19.921 1.00 93.62 209 ILE A N 1
ATOM 1621 C CA . ILE A 1 209 ? 5.538 8.014 -21.272 1.00 93.62 209 ILE A CA 1
ATOM 1622 C C . ILE A 1 209 ? 6.965 7.935 -21.828 1.00 93.62 209 ILE A C 1
ATOM 1624 O O . ILE A 1 209 ? 7.863 8.436 -21.152 1.00 93.62 209 ILE A O 1
ATOM 1628 N N . PRO A 1 210 ? 7.195 7.346 -23.018 1.00 90.81 210 PRO A N 1
ATOM 1629 C CA . PRO A 1 210 ? 8.545 7.133 -23.544 1.00 90.81 210 PRO A CA 1
ATOM 1630 C C . PRO A 1 210 ? 9.407 8.397 -23.600 1.00 90.81 210 PRO A C 1
ATOM 1632 O O . PRO A 1 210 ? 10.598 8.344 -23.326 1.00 90.81 210 PRO A O 1
ATOM 1635 N N . PHE A 1 211 ? 8.802 9.537 -23.939 1.00 89.31 211 PHE A N 1
ATOM 1636 C CA . PHE A 1 211 ? 9.426 10.856 -23.866 1.00 89.31 211 PHE A CA 1
ATOM 1637 C C . PHE A 1 211 ? 8.347 11.954 -23.826 1.00 89.31 211 PHE A C 1
ATOM 1639 O O . PHE A 1 211 ? 7.236 11.731 -24.314 1.00 89.31 211 PHE A O 1
ATOM 1646 N N . PRO A 1 212 ? 8.634 13.166 -23.313 1.00 88.12 212 PRO A N 1
ATOM 1647 C CA . PRO A 1 212 ? 7.626 14.217 -23.105 1.00 88.12 212 PRO A CA 1
ATOM 1648 C C . PRO A 1 212 ? 6.833 14.642 -24.353 1.00 88.12 212 PRO A C 1
ATOM 1650 O O . PRO A 1 212 ? 5.724 15.163 -24.239 1.00 88.12 212 PRO A O 1
ATOM 1653 N N . GLN A 1 213 ? 7.399 14.436 -25.545 1.00 89.44 213 GLN A N 1
ATOM 1654 C CA . GLN A 1 213 ? 6.813 14.797 -26.840 1.00 89.44 213 GLN A CA 1
ATOM 1655 C C . GLN A 1 213 ? 6.381 13.569 -27.658 1.00 89.44 213 GLN A C 1
ATOM 1657 O O . GLN A 1 213 ? 6.303 13.656 -28.882 1.00 89.44 213 GLN A O 1
ATOM 1662 N N . ALA A 1 214 ? 6.133 12.425 -27.008 1.00 88.75 214 ALA A N 1
ATOM 1663 C CA . ALA A 1 214 ? 5.723 11.201 -27.690 1.00 88.75 214 ALA A CA 1
ATOM 1664 C C . ALA A 1 214 ? 4.513 11.441 -28.605 1.00 88.75 214 ALA A C 1
ATOM 1666 O O . ALA A 1 214 ? 3.562 12.133 -28.237 1.00 88.75 214 ALA A O 1
ATOM 1667 N N . ILE A 1 215 ? 4.550 10.876 -29.816 1.00 85.56 215 ILE A N 1
ATOM 1668 C CA . ILE A 1 215 ? 3.435 10.896 -30.768 1.00 85.56 215 ILE A CA 1
ATOM 1669 C C . ILE A 1 215 ? 3.117 9.440 -31.131 1.00 85.56 215 ILE A C 1
ATOM 1671 O O . ILE A 1 215 ? 3.874 8.833 -31.886 1.00 85.56 215 ILE A O 1
ATOM 1675 N N . PRO A 1 216 ? 2.010 8.871 -30.624 1.00 85.44 216 PRO A N 1
ATOM 1676 C CA . PRO A 1 216 ? 1.027 9.492 -29.734 1.00 85.44 216 PRO A CA 1
ATOM 1677 C C . PRO A 1 216 ? 1.561 9.685 -28.302 1.00 85.44 216 PRO A C 1
ATOM 1679 O O . PRO A 1 216 ? 2.335 8.868 -27.810 1.00 85.44 216 PRO A O 1
ATOM 1682 N N . ASN A 1 217 ? 1.106 10.737 -27.609 1.00 89.00 217 ASN A N 1
ATOM 1683 C CA . ASN A 1 217 ? 1.492 11.004 -26.217 1.00 89.00 217 ASN A CA 1
ATOM 1684 C C . ASN A 1 217 ? 0.696 10.093 -25.275 1.00 89.00 217 ASN A C 1
ATOM 1686 O O . ASN A 1 217 ? -0.294 10.508 -24.669 1.00 89.00 217 ASN A O 1
ATOM 1690 N N . LYS A 1 218 ? 1.066 8.812 -25.255 1.00 89.19 218 LYS A N 1
ATOM 1691 C CA . LYS A 1 218 ? 0.413 7.762 -24.477 1.00 89.19 218 LYS A CA 1
ATOM 1692 C C . LYS A 1 218 ? 1.422 7.099 -23.552 1.00 89.19 218 LYS A C 1
ATOM 1694 O O . LYS A 1 218 ? 2.572 6.886 -23.927 1.00 89.19 218 LYS A O 1
ATOM 1699 N N . ALA A 1 219 ? 0.961 6.773 -22.349 1.00 92.06 219 ALA A N 1
ATOM 1700 C CA . ALA A 1 219 ? 1.721 5.932 -21.443 1.00 92.06 219 ALA A CA 1
ATOM 1701 C C . ALA A 1 219 ? 1.765 4.497 -21.982 1.00 92.06 219 ALA A C 1
ATOM 1703 O O . ALA A 1 219 ? 0.790 4.017 -22.563 1.00 92.06 219 ALA A O 1
ATOM 1704 N N . VAL A 1 220 ? 2.890 3.834 -21.759 1.00 92.62 220 VAL A N 1
ATOM 1705 C CA . VAL A 1 220 ? 3.124 2.425 -22.064 1.00 92.62 220 VAL A CA 1
ATOM 1706 C C . VAL A 1 220 ? 3.442 1.679 -20.772 1.00 92.62 220 VAL A C 1
ATOM 1708 O O . VAL A 1 220 ? 3.826 2.289 -19.767 1.00 92.62 220 VAL A O 1
ATOM 1711 N N . ILE A 1 221 ? 3.254 0.363 -20.788 1.00 94.38 221 ILE A N 1
ATOM 1712 C CA . ILE A 1 221 ? 3.613 -0.520 -19.680 1.00 94.38 221 ILE A CA 1
ATOM 1713 C C . ILE A 1 221 ? 4.883 -1.263 -20.081 1.00 94.38 221 ILE A C 1
ATOM 1715 O O . ILE A 1 221 ? 4.913 -1.923 -21.112 1.00 94.38 221 ILE A O 1
ATOM 1719 N N . ASP A 1 222 ? 5.920 -1.159 -19.259 1.00 94.00 222 ASP A N 1
ATOM 1720 C CA . ASP A 1 222 ? 7.136 -1.954 -19.393 1.00 94.00 222 ASP A CA 1
ATOM 1721 C C . ASP A 1 222 ? 6.836 -3.428 -19.077 1.00 94.00 222 ASP A C 1
ATOM 1723 O O . ASP A 1 222 ? 6.660 -3.797 -17.911 1.00 94.00 222 ASP A O 1
ATOM 1727 N N . GLU A 1 223 ? 6.740 -4.263 -20.112 1.00 92.50 223 GLU A N 1
ATOM 1728 C CA . GLU A 1 223 ? 6.395 -5.682 -19.973 1.00 92.50 223 GLU A CA 1
ATOM 1729 C C . GLU A 1 223 ? 7.427 -6.482 -19.169 1.00 92.50 223 GLU A C 1
ATOM 1731 O O . GLU A 1 223 ? 7.059 -7.396 -18.429 1.00 92.50 223 GLU A O 1
ATOM 1736 N N . GLU A 1 224 ? 8.706 -6.114 -19.257 1.00 92.06 224 GLU A N 1
ATOM 1737 C CA . GLU A 1 224 ? 9.800 -6.846 -18.617 1.00 92.06 224 GLU A CA 1
ATOM 1738 C C . GLU A 1 224 ? 9.820 -6.632 -17.101 1.00 92.06 224 GLU A C 1
ATOM 1740 O O . GLU A 1 224 ? 10.130 -7.548 -16.335 1.00 92.06 224 GLU A O 1
ATOM 1745 N N . ASN A 1 225 ? 9.457 -5.428 -16.654 1.00 92.94 225 ASN A N 1
ATOM 1746 C CA . ASN A 1 225 ? 9.505 -5.049 -15.242 1.00 92.94 225 ASN A CA 1
ATOM 1747 C C . ASN A 1 225 ? 8.133 -5.059 -14.549 1.00 92.94 225 ASN A C 1
ATOM 1749 O O . ASN A 1 225 ? 8.049 -5.008 -13.315 1.00 92.94 225 ASN A O 1
ATOM 1753 N N . CYS A 1 226 ? 7.032 -5.126 -15.299 1.00 93.88 226 CYS A N 1
ATOM 1754 C CA . CYS A 1 226 ? 5.696 -5.097 -14.719 1.00 93.88 226 CYS A CA 1
ATOM 1755 C C . CYS A 1 226 ? 5.354 -6.383 -13.967 1.00 93.88 226 CYS A C 1
ATOM 1757 O O . CYS A 1 226 ? 5.334 -7.489 -14.505 1.00 93.88 226 CYS A O 1
ATOM 1759 N N . ILE A 1 227 ? 4.948 -6.227 -12.706 1.00 93.56 227 ILE A N 1
ATOM 1760 C CA . ILE A 1 227 ? 4.567 -7.358 -11.856 1.00 93.56 227 ILE A CA 1
ATOM 1761 C C . ILE A 1 227 ? 3.354 -8.118 -12.413 1.00 93.56 227 ILE A C 1
ATOM 1763 O O . ILE A 1 227 ? 3.252 -9.321 -12.173 1.00 93.56 227 ILE A O 1
ATOM 1767 N N . HIS A 1 228 ? 2.452 -7.455 -13.149 1.00 94.56 228 HIS A N 1
ATOM 1768 C CA . HIS A 1 228 ? 1.343 -8.129 -13.830 1.00 94.56 228 HIS A CA 1
ATOM 1769 C C . HIS A 1 228 ? 1.883 -9.177 -14.804 1.00 94.56 228 HIS A C 1
ATOM 1771 O O . HIS A 1 228 ? 1.652 -10.361 -14.600 1.00 94.56 228 HIS A O 1
ATOM 1777 N N . PHE A 1 229 ? 2.716 -8.774 -15.763 1.00 93.44 229 PHE A N 1
ATOM 1778 C CA . PHE A 1 229 ? 3.277 -9.683 -16.764 1.00 93.44 229 PHE A CA 1
ATOM 1779 C C . PHE A 1 229 ? 4.241 -10.722 -16.163 1.00 93.44 229 PHE A C 1
ATOM 1781 O O . PHE A 1 229 ? 4.302 -11.859 -16.624 1.00 93.44 229 PHE A O 1
ATOM 1788 N N . LEU A 1 230 ? 4.925 -10.395 -15.060 1.00 92.19 230 LEU A N 1
ATOM 1789 C CA . LEU A 1 230 ? 5.820 -11.331 -14.365 1.00 92.19 230 LEU A CA 1
ATOM 1790 C C . LEU A 1 230 ? 5.107 -12.390 -13.502 1.00 92.19 230 LEU A C 1
ATOM 1792 O O . LEU A 1 230 ? 5.740 -13.371 -13.087 1.00 92.19 230 LEU A O 1
ATOM 1796 N N . THR A 1 231 ? 3.847 -12.169 -13.112 1.00 92.12 231 THR A N 1
ATOM 1797 C CA . THR A 1 231 ? 3.170 -13.012 -12.101 1.00 92.12 231 THR A CA 1
ATOM 1798 C C . THR A 1 231 ? 1.722 -13.366 -12.395 1.00 92.12 231 THR A C 1
ATOM 1800 O O . THR A 1 231 ? 1.196 -14.237 -11.706 1.00 92.12 231 THR A O 1
ATOM 1803 N N . ASP A 1 232 ? 1.101 -12.707 -13.369 1.00 91.50 232 ASP A N 1
ATOM 1804 C CA . ASP A 1 232 ? -0.311 -12.828 -13.738 1.00 91.50 232 ASP A CA 1
ATOM 1805 C C . ASP A 1 232 ? -1.275 -12.567 -12.559 1.00 91.50 232 ASP A C 1
ATOM 1807 O O . ASP A 1 232 ? -2.320 -13.197 -12.411 1.00 91.50 232 ASP A O 1
ATOM 1811 N N . LYS A 1 233 ? -0.883 -11.683 -11.624 1.00 90.62 233 LYS A N 1
ATOM 1812 C CA . LYS A 1 233 ? -1.685 -11.370 -10.419 1.00 90.62 233 LYS A CA 1
ATOM 1813 C C . LYS A 1 233 ? -1.874 -9.892 -10.111 1.00 90.62 233 LYS A C 1
ATOM 1815 O O . LYS A 1 233 ? -2.875 -9.518 -9.501 1.00 90.62 233 LYS A O 1
ATOM 1820 N N . CYS A 1 234 ? -0.898 -9.045 -10.423 1.00 93.12 234 CYS A N 1
ATOM 1821 C CA . CYS A 1 234 ? -0.978 -7.643 -10.032 1.00 93.12 234 CYS A CA 1
ATOM 1822 C C . CYS A 1 234 ? -1.922 -6.881 -10.967 1.00 93.12 234 CYS A C 1
ATOM 1824 O O . CYS A 1 234 ? -1.634 -6.758 -12.146 1.00 93.12 234 CYS A O 1
ATOM 1826 N N . GLU A 1 235 ? -3.004 -6.313 -10.441 1.00 92.62 235 GLU A N 1
ATOM 1827 C CA . GLU A 1 235 ? -3.930 -5.459 -11.210 1.00 92.62 235 GLU A CA 1
ATOM 1828 C C . GLU A 1 235 ? -4.208 -4.124 -10.502 1.00 92.62 235 GLU A C 1
ATOM 1830 O O . GLU A 1 235 ? -5.207 -3.450 -10.744 1.00 92.62 235 GLU A O 1
ATOM 1835 N N . VAL A 1 236 ? -3.314 -3.719 -9.594 1.00 92.25 236 VAL A N 1
ATOM 1836 C CA . VAL A 1 236 ? -3.525 -2.539 -8.743 1.00 92.25 236 VAL A CA 1
ATOM 1837 C C . VAL A 1 236 ? -3.689 -1.266 -9.578 1.00 92.25 236 VAL A C 1
ATOM 1839 O O . VAL A 1 236 ? -4.544 -0.450 -9.266 1.00 92.25 236 VAL A O 1
ATOM 1842 N N . CYS A 1 237 ? -2.930 -1.081 -10.660 1.00 92.06 237 CYS A N 1
ATOM 1843 C CA . CYS A 1 237 ? -3.096 0.103 -11.509 1.00 92.06 237 CYS A CA 1
ATOM 1844 C C . CYS A 1 237 ? -4.487 0.169 -12.160 1.00 92.06 237 CYS A C 1
ATOM 1846 O O . CYS A 1 237 ? -5.056 1.254 -12.226 1.00 92.06 237 CYS A O 1
ATOM 1848 N N . LYS A 1 238 ? -5.064 -0.971 -12.560 1.00 92.94 238 LYS A N 1
ATOM 1849 C CA . LYS A 1 238 ? -6.408 -1.046 -13.146 1.00 92.94 238 LYS A CA 1
ATOM 1850 C C . LYS A 1 238 ? -7.492 -0.685 -12.128 1.00 92.94 238 LYS A C 1
ATOM 1852 O O . LYS A 1 238 ? -8.376 0.101 -12.437 1.00 92.94 238 LYS A O 1
ATOM 1857 N N . GLU A 1 239 ? -7.380 -1.168 -10.888 1.00 90.44 239 GLU A N 1
ATOM 1858 C CA . GLU A 1 239 ? -8.351 -0.872 -9.816 1.00 90.44 239 GLU A CA 1
ATOM 1859 C C . GLU A 1 239 ? -8.433 0.614 -9.434 1.00 90.44 239 GLU A C 1
ATOM 1861 O O . GLU A 1 239 ? -9.480 1.080 -8.986 1.00 90.44 239 GLU A O 1
ATOM 1866 N N . PHE A 1 240 ? -7.327 1.350 -9.564 1.00 90.06 240 PHE A N 1
ATOM 1867 C CA . PHE A 1 240 ? -7.241 2.765 -9.188 1.00 90.06 240 PHE A CA 1
ATOM 1868 C C . PHE A 1 240 ? -7.287 3.708 -10.400 1.00 90.06 240 PHE A C 1
ATOM 1870 O O . PHE A 1 240 ? -7.266 4.926 -10.218 1.00 90.06 240 PHE A O 1
ATOM 1877 N N . CYS A 1 241 ? -7.351 3.178 -11.625 1.00 90.94 241 CYS A N 1
ATOM 1878 C CA . CYS A 1 241 ? -7.450 3.984 -12.835 1.00 90.94 241 CYS A CA 1
ATOM 1879 C C . CYS A 1 241 ? -8.894 4.456 -13.040 1.00 90.94 241 CYS A C 1
ATOM 1881 O O . CYS A 1 241 ? -9.721 3.751 -13.608 1.00 90.94 241 CYS A O 1
ATOM 1883 N N . GLU A 1 242 ? -9.195 5.684 -12.621 1.00 89.44 242 GLU A N 1
ATOM 1884 C CA . GLU A 1 242 ? -10.522 6.288 -12.824 1.00 89.44 242 GLU A CA 1
ATOM 1885 C C . GLU A 1 242 ? -10.875 6.479 -14.309 1.00 89.44 242 GLU A C 1
ATOM 1887 O O . GLU A 1 242 ? -12.050 6.536 -14.663 1.00 89.44 242 GLU A O 1
ATOM 1892 N N . ALA A 1 243 ? -9.861 6.572 -15.175 1.00 92.00 243 ALA A N 1
ATOM 1893 C CA . ALA A 1 243 ? -10.018 6.749 -16.616 1.00 92.00 243 ALA A CA 1
ATOM 1894 C C . ALA A 1 243 ? -10.240 5.436 -17.388 1.00 92.00 243 ALA A C 1
ATOM 1896 O O . ALA A 1 243 ? -10.445 5.500 -18.596 1.00 92.00 243 ALA A O 1
ATOM 1897 N N . ASP A 1 244 ? -10.161 4.277 -16.720 1.00 91.00 244 ASP A N 1
ATOM 1898 C CA . ASP A 1 244 ? -10.251 2.943 -17.339 1.00 91.00 244 ASP A CA 1
ATOM 1899 C C . ASP A 1 244 ? -9.287 2.763 -18.532 1.00 91.00 244 ASP A C 1
ATOM 1901 O O . ASP A 1 244 ? -9.633 2.253 -19.593 1.00 91.00 244 ASP A O 1
ATOM 1905 N N . ALA A 1 245 ? -8.054 3.257 -18.371 1.00 91.56 245 ALA A N 1
ATOM 1906 C CA . ALA A 1 245 ? -7.052 3.342 -19.437 1.00 91.56 245 ALA A CA 1
ATOM 1907 C C . ALA A 1 245 ? -6.054 2.168 -19.462 1.00 91.56 245 ALA A C 1
ATOM 1909 O O . ALA A 1 245 ? -5.149 2.162 -20.293 1.00 91.56 245 ALA A O 1
ATOM 1910 N N . ILE A 1 246 ? -6.163 1.216 -18.530 1.00 93.75 246 ILE A N 1
ATOM 1911 C CA . ILE A 1 246 ? -5.218 0.101 -18.395 1.00 93.75 246 ILE A CA 1
ATOM 1912 C C . ILE A 1 246 ? -5.751 -1.120 -19.142 1.00 93.75 246 ILE A C 1
ATOM 1914 O O . ILE A 1 246 ? -6.706 -1.758 -18.693 1.00 93.75 246 ILE A O 1
ATOM 1918 N N . ASP A 1 247 ? -5.081 -1.467 -20.237 1.00 93.00 247 ASP A N 1
ATOM 1919 C CA . ASP A 1 247 ? -5.324 -2.684 -21.004 1.00 93.00 247 ASP A CA 1
ATOM 1920 C C . ASP A 1 247 ? -4.058 -3.552 -21.006 1.00 93.00 247 ASP A C 1
ATOM 1922 O O . ASP A 1 247 ? -3.027 -3.158 -21.547 1.00 93.00 247 ASP A O 1
ATOM 1926 N N . PHE A 1 248 ? -4.126 -4.712 -20.349 1.00 93.75 248 PHE A N 1
ATOM 1927 C CA . PHE A 1 248 ? -3.022 -5.677 -20.297 1.00 93.75 248 PHE A CA 1
ATOM 1928 C C . PHE A 1 248 ? -3.025 -6.640 -21.490 1.00 93.75 248 PHE A C 1
ATOM 1930 O O . PHE A 1 248 ? -2.030 -7.319 -21.723 1.00 93.75 248 PHE A O 1
ATOM 1937 N N . ASP A 1 249 ? -4.131 -6.704 -22.236 1.00 92.06 249 ASP A N 1
ATOM 1938 C CA . ASP A 1 249 ? -4.301 -7.599 -23.379 1.00 92.06 249 ASP A CA 1
ATOM 1939 C C . ASP A 1 249 ? -3.995 -6.898 -24.712 1.00 92.06 249 ASP A C 1
ATOM 1941 O O . ASP A 1 249 ? -4.066 -7.529 -25.774 1.00 92.06 249 ASP A O 1
ATOM 1945 N N . GLN A 1 250 ? -3.656 -5.603 -24.674 1.00 89.94 250 GLN A N 1
ATOM 1946 C CA . GLN A 1 250 ? -3.279 -4.828 -25.849 1.00 89.94 250 GLN A CA 1
ATOM 1947 C C . GLN A 1 250 ? -2.033 -5.438 -26.507 1.00 89.94 250 GLN A C 1
ATOM 1949 O O . GLN A 1 250 ? -1.013 -5.651 -25.859 1.00 89.94 250 GLN A O 1
ATOM 1954 N N . LYS A 1 251 ? -2.108 -5.701 -27.817 1.00 86.25 251 LYS A N 1
ATOM 1955 C CA . LYS A 1 251 ? -1.007 -6.282 -28.599 1.00 86.25 251 LYS A CA 1
ATOM 1956 C C . LYS A 1 251 ? -0.500 -5.308 -29.644 1.00 86.25 251 LYS A C 1
ATOM 1958 O O . LYS A 1 251 ? -1.226 -4.421 -30.087 1.00 86.25 251 LYS A O 1
ATOM 1963 N N . GLU A 1 252 ? 0.743 -5.517 -30.057 1.00 83.56 252 GLU A N 1
ATOM 1964 C CA . GLU A 1 252 ? 1.307 -4.836 -31.214 1.00 83.56 252 GLU A CA 1
ATOM 1965 C C . GLU A 1 252 ? 0.483 -5.151 -32.473 1.00 83.56 252 GLU A C 1
ATOM 1967 O O . GLU A 1 252 ? 0.159 -6.307 -32.762 1.00 83.56 252 GLU A O 1
ATOM 1972 N N . GLU A 1 253 ? 0.144 -4.106 -33.226 1.00 86.06 253 GLU A N 1
ATOM 1973 C CA . GLU A 1 253 ? -0.611 -4.204 -34.469 1.00 86.06 253 GLU A CA 1
ATOM 1974 C C . GLU A 1 253 ? 0.232 -3.694 -35.636 1.00 86.06 253 GLU A C 1
ATOM 1976 O O . GLU A 1 253 ? 0.747 -2.575 -35.620 1.00 86.06 253 GLU A O 1
ATOM 1981 N N . VAL A 1 254 ? 0.323 -4.497 -36.697 1.00 87.31 254 VAL A N 1
ATOM 1982 C CA . VAL A 1 254 ? 0.942 -4.070 -37.953 1.00 87.31 254 VAL A CA 1
ATOM 1983 C C . VAL A 1 254 ? -0.132 -3.444 -38.838 1.00 87.31 254 VAL A C 1
ATOM 1985 O O . VAL A 1 254 ? -1.007 -4.134 -39.367 1.00 87.31 254 VAL A O 1
ATOM 1988 N N . LEU A 1 255 ? -0.062 -2.124 -39.010 1.00 86.88 255 LEU A N 1
ATOM 1989 C CA . LEU A 1 255 ? -0.999 -1.366 -39.836 1.00 86.88 255 LEU A CA 1
ATOM 1990 C C . LEU A 1 255 ? -0.498 -1.275 -41.283 1.00 86.88 255 LEU A C 1
ATOM 1992 O O . LEU A 1 255 ? 0.585 -0.758 -41.548 1.00 86.88 255 LEU A O 1
ATOM 1996 N N . ASN A 1 256 ? -1.318 -1.724 -42.236 1.00 87.75 256 ASN A N 1
ATOM 1997 C CA . ASN A 1 256 ? -1.081 -1.494 -43.661 1.00 87.75 256 ASN A CA 1
ATOM 1998 C C . ASN A 1 256 ? -1.796 -0.207 -44.080 1.00 87.75 256 ASN A C 1
ATOM 2000 O O . ASN A 1 256 ? -3.025 -0.158 -44.097 1.00 87.75 256 ASN A O 1
ATOM 2004 N N . LEU A 1 257 ? -1.030 0.835 -44.396 1.00 89.19 257 LEU A N 1
ATOM 2005 C CA . LEU A 1 257 ? -1.559 2.148 -44.759 1.00 89.19 257 LEU A CA 1
ATOM 2006 C C . LEU A 1 257 ? -1.305 2.431 -46.243 1.00 89.19 257 LEU A C 1
ATOM 2008 O O . LEU A 1 257 ? -0.162 2.402 -46.698 1.00 89.19 257 LEU A O 1
ATOM 2012 N N . GLU A 1 258 ? -2.360 2.754 -46.993 1.00 90.62 258 GLU A N 1
ATOM 2013 C CA . GLU A 1 258 ? -2.223 3.296 -48.348 1.00 90.62 258 GLU A CA 1
ATOM 2014 C C . GLU A 1 258 ? -1.867 4.783 -48.259 1.00 90.62 258 GLU A C 1
ATOM 2016 O O . GLU A 1 258 ? -2.710 5.632 -47.968 1.00 90.62 258 GLU A O 1
ATOM 2021 N N . VAL A 1 259 ? -0.593 5.102 -48.481 1.00 92.50 259 VAL A N 1
ATOM 2022 C CA . VAL A 1 259 ? -0.070 6.469 -48.380 1.00 92.50 259 VAL A CA 1
ATOM 2023 C C . VAL A 1 259 ? 0.477 6.948 -49.720 1.00 92.50 259 VAL A C 1
ATOM 2025 O O . VAL A 1 259 ? 1.094 6.192 -50.465 1.00 92.50 259 VAL A O 1
ATOM 2028 N N . GLY A 1 260 ? 0.268 8.231 -50.031 1.00 94.31 260 GLY A N 1
ATOM 2029 C CA . GLY A 1 260 ? 0.768 8.839 -51.272 1.00 94.31 260 GLY A CA 1
ATOM 2030 C C . GLY A 1 260 ? 2.276 9.119 -51.265 1.00 94.31 260 GLY A C 1
ATOM 2031 O O . GLY A 1 260 ? 2.886 9.212 -52.327 1.00 94.31 260 GLY A O 1
ATOM 2032 N N . ALA A 1 261 ? 2.879 9.252 -50.081 1.00 92.62 261 ALA A N 1
ATOM 2033 C CA . ALA A 1 261 ? 4.315 9.425 -49.892 1.00 92.62 261 ALA A CA 1
ATOM 2034 C C . ALA A 1 261 ? 4.732 8.937 -48.496 1.00 92.62 261 ALA A C 1
ATOM 2036 O O . ALA A 1 261 ? 3.983 9.097 -47.533 1.00 92.62 261 ALA A O 1
ATOM 2037 N N . VAL A 1 262 ? 5.944 8.387 -48.390 1.00 89.50 262 VAL A N 1
ATOM 2038 C CA . VAL A 1 262 ? 6.593 8.021 -47.123 1.00 89.50 262 VAL A CA 1
ATOM 2039 C C . VAL A 1 262 ? 7.796 8.940 -46.934 1.00 89.50 262 VAL A C 1
ATOM 2041 O O . VAL A 1 262 ? 8.662 9.005 -47.805 1.00 89.50 262 VAL A O 1
ATOM 2044 N N . ILE A 1 263 ? 7.857 9.652 -45.809 1.00 87.31 263 ILE A N 1
ATOM 2045 C CA . ILE A 1 263 ? 9.034 10.432 -45.410 1.00 87.31 263 ILE A CA 1
ATOM 2046 C C . ILE A 1 263 ? 9.773 9.620 -44.349 1.00 87.31 263 ILE A C 1
ATOM 2048 O O . ILE A 1 263 ? 9.245 9.404 -43.262 1.00 87.31 263 ILE A O 1
ATOM 2052 N N . LEU A 1 264 ? 10.982 9.160 -44.671 1.00 85.00 264 LEU A N 1
ATOM 2053 C CA . LEU A 1 264 ? 11.841 8.416 -43.751 1.00 85.00 264 LEU A CA 1
ATOM 2054 C C . LEU A 1 264 ? 12.897 9.358 -43.162 1.00 85.00 264 LEU A C 1
ATOM 2056 O O . LEU A 1 264 ? 13.704 9.921 -43.900 1.00 85.00 264 LEU A O 1
ATOM 2060 N N . ALA A 1 265 ? 12.911 9.496 -41.839 1.00 84.06 265 ALA A N 1
ATOM 2061 C CA . ALA A 1 265 ? 13.956 10.193 -41.094 1.00 84.06 265 ALA A CA 1
ATOM 2062 C C . ALA A 1 265 ? 14.576 9.196 -40.099 1.00 84.06 265 ALA A C 1
ATOM 2064 O O . ALA A 1 265 ? 14.117 9.121 -38.964 1.00 84.06 265 ALA A O 1
ATOM 2065 N N . PRO A 1 266 ? 15.571 8.388 -40.513 1.00 79.19 266 PRO A N 1
ATOM 2066 C CA . PRO A 1 266 ? 16.066 7.251 -39.726 1.00 79.19 266 PRO A CA 1
ATOM 2067 C C . PRO A 1 266 ? 16.846 7.650 -38.460 1.00 79.19 266 PRO A C 1
ATOM 2069 O O . PRO A 1 266 ? 17.317 6.777 -37.741 1.00 79.19 266 PRO A O 1
ATOM 2072 N N . GLY A 1 267 ? 16.981 8.950 -38.182 1.00 78.31 267 GLY A N 1
ATOM 2073 C CA . GLY A 1 267 ? 17.787 9.452 -37.076 1.00 78.31 267 GLY A CA 1
ATOM 2074 C C . GLY A 1 267 ? 19.277 9.153 -37.257 1.00 78.31 267 GLY A C 1
ATOM 2075 O O . GLY A 1 267 ? 19.740 8.805 -38.346 1.00 78.31 267 GLY A O 1
ATOM 2076 N N . PHE A 1 268 ? 20.027 9.332 -36.178 1.00 79.81 268 PHE A N 1
ATOM 2077 C CA . PHE A 1 268 ? 21.404 8.880 -36.031 1.00 79.81 268 PHE A CA 1
ATOM 2078 C C . PHE A 1 268 ? 21.502 8.104 -34.717 1.00 79.81 268 PHE A C 1
ATOM 2080 O O . PHE A 1 268 ? 20.815 8.439 -33.755 1.00 79.81 268 PHE A O 1
ATOM 2087 N N . GLU A 1 269 ? 22.325 7.060 -34.692 1.00 80.44 269 GLU A N 1
ATOM 2088 C CA . GLU A 1 269 ? 22.660 6.364 -33.451 1.00 80.44 269 GLU A CA 1
ATOM 2089 C C . GLU A 1 269 ? 23.652 7.216 -32.656 1.00 80.44 269 GLU A C 1
ATOM 2091 O O . GLU A 1 269 ? 24.533 7.869 -33.231 1.00 80.44 269 GLU A O 1
ATOM 2096 N N . GLU A 1 270 ? 23.492 7.243 -31.338 1.00 78.81 270 GLU A N 1
ATOM 2097 C CA . GLU A 1 270 ? 24.386 7.994 -30.469 1.00 78.81 270 GLU A CA 1
ATOM 2098 C C . GLU A 1 270 ? 25.784 7.376 -30.446 1.00 78.81 270 GLU A C 1
ATOM 2100 O O . GLU A 1 270 ? 25.973 6.159 -30.462 1.00 78.81 270 GLU A O 1
ATOM 2105 N N . PHE A 1 271 ? 26.799 8.237 -30.422 1.00 85.25 271 PHE A N 1
ATOM 2106 C CA . PHE A 1 271 ? 28.178 7.782 -30.353 1.00 85.25 271 PHE A CA 1
ATOM 2107 C C . PHE A 1 271 ? 28.509 7.280 -28.944 1.00 85.25 271 PHE A C 1
ATOM 2109 O O . PHE A 1 271 ? 28.424 8.042 -27.982 1.00 85.25 271 PHE A O 1
ATOM 2116 N N . ASP A 1 272 ? 28.990 6.039 -28.829 1.00 87.25 272 ASP A N 1
ATOM 2117 C CA . ASP A 1 272 ? 29.488 5.507 -27.558 1.00 87.25 272 ASP A CA 1
ATOM 2118 C C . ASP A 1 272 ? 30.773 6.234 -27.120 1.00 87.25 272 ASP A C 1
ATOM 2120 O O . ASP A 1 272 ? 31.889 5.920 -27.552 1.00 87.25 272 ASP A O 1
ATOM 2124 N N . ALA A 1 273 ? 30.618 7.201 -26.212 1.00 89.50 273 ALA A N 1
ATOM 2125 C CA . ALA A 1 273 ? 31.708 8.017 -25.689 1.00 89.50 273 ALA A CA 1
ATOM 2126 C C . ALA A 1 273 ? 32.796 7.201 -24.963 1.00 89.50 273 ALA A C 1
ATOM 2128 O O . ALA A 1 273 ? 33.935 7.664 -24.866 1.00 89.50 273 ALA A O 1
ATOM 2129 N N . ARG A 1 274 ? 32.515 5.959 -24.531 1.00 89.00 274 ARG A N 1
ATOM 2130 C CA . ARG A 1 274 ? 33.514 5.065 -23.907 1.00 89.00 274 ARG A CA 1
ATOM 2131 C C . ARG A 1 274 ? 34.618 4.658 -24.881 1.00 89.00 274 ARG A C 1
ATOM 2133 O O . ARG A 1 274 ? 35.726 4.338 -24.455 1.00 89.00 274 ARG A O 1
ATOM 2140 N N . LEU A 1 275 ? 34.353 4.715 -26.189 1.00 91.56 275 LEU A N 1
ATOM 2141 C CA . LEU A 1 275 ? 35.359 4.474 -27.227 1.00 91.56 275 LEU A CA 1
ATOM 2142 C C . LEU A 1 275 ? 36.443 5.563 -27.256 1.00 91.56 275 LEU A C 1
ATOM 2144 O O . LEU A 1 275 ? 37.518 5.350 -27.817 1.00 91.56 275 LEU A O 1
ATOM 2148 N N . LYS A 1 276 ? 36.176 6.721 -26.642 1.00 91.12 276 LYS A N 1
ATOM 2149 C CA . LYS A 1 276 ? 37.090 7.857 -26.520 1.00 91.12 276 LYS A CA 1
ATOM 2150 C C . LYS A 1 276 ? 37.615 7.996 -25.096 1.00 91.12 276 LYS A C 1
ATOM 2152 O O . LYS A 1 276 ? 37.385 8.992 -24.406 1.00 91.12 276 LYS A O 1
ATOM 2157 N N . GLY A 1 277 ? 38.345 6.970 -24.664 1.00 88.44 277 GLY A N 1
ATOM 2158 C CA . GLY A 1 277 ? 38.910 6.886 -23.317 1.00 88.44 277 GLY A CA 1
ATOM 2159 C C . GLY A 1 277 ? 39.799 8.074 -22.929 1.00 88.44 277 GLY A C 1
ATOM 2160 O O . GLY A 1 277 ? 39.932 8.355 -21.741 1.00 88.44 277 GLY A O 1
ATOM 2161 N N . GLU A 1 278 ? 40.354 8.818 -23.896 1.00 92.56 278 GLU A N 1
ATOM 2162 C CA . GLU A 1 278 ? 41.142 10.030 -23.644 1.00 92.56 278 GLU A CA 1
ATOM 2163 C C . GLU A 1 278 ? 40.372 11.133 -22.900 1.00 92.56 278 GLU A C 1
ATOM 2165 O O . GLU A 1 278 ? 40.991 11.943 -22.211 1.00 92.56 278 GLU A O 1
ATOM 2170 N N . PHE A 1 279 ? 39.039 11.152 -23.001 1.00 90.56 279 PHE A N 1
ATOM 2171 C CA . PHE A 1 279 ? 38.198 12.127 -22.303 1.00 90.56 279 PHE A CA 1
ATOM 2172 C C . PHE A 1 279 ? 37.740 11.650 -20.919 1.00 90.56 279 PHE A C 1
ATOM 2174 O O . PHE A 1 279 ? 37.227 12.452 -20.147 1.00 90.56 279 PHE A O 1
ATOM 2181 N N . GLY A 1 280 ? 37.950 10.375 -20.572 1.00 91.56 280 GLY A N 1
ATOM 2182 C CA . GLY A 1 280 ? 37.638 9.837 -19.243 1.00 91.56 280 GLY A CA 1
ATOM 2183 C C . GLY A 1 280 ? 36.145 9.658 -18.935 1.00 91.56 280 GLY A C 1
ATOM 2184 O O . GLY A 1 280 ? 35.770 9.607 -17.761 1.00 91.56 280 GLY A O 1
ATOM 2185 N N . TYR A 1 281 ? 35.296 9.548 -19.963 1.00 90.81 281 TYR A N 1
ATOM 2186 C CA . TYR A 1 281 ? 33.872 9.230 -19.808 1.00 90.81 281 TYR A CA 1
ATOM 2187 C C . TYR A 1 281 ? 33.681 7.859 -19.130 1.00 90.81 281 TYR A C 1
ATOM 2189 O O . TYR A 1 281 ? 34.355 6.889 -19.481 1.00 90.81 281 TYR A O 1
ATOM 2197 N N . GLY A 1 282 ? 32.810 7.790 -18.118 1.00 85.25 282 GLY A N 1
ATOM 2198 C CA . GLY A 1 282 ? 32.614 6.604 -17.267 1.00 85.25 282 GLY A CA 1
ATOM 2199 C C . GLY A 1 282 ? 33.658 6.409 -16.153 1.00 85.25 282 GLY A C 1
ATOM 2200 O O . GLY A 1 282 ? 33.503 5.508 -15.331 1.00 85.25 282 GLY A O 1
ATOM 2201 N N . ILE A 1 283 ? 34.704 7.245 -16.093 1.00 89.94 283 ILE A N 1
ATOM 2202 C CA . ILE A 1 283 ? 35.708 7.252 -15.009 1.00 89.94 283 ILE A CA 1
ATOM 2203 C C . ILE A 1 283 ? 35.492 8.459 -14.094 1.00 89.94 283 ILE A C 1
ATOM 2205 O O . ILE A 1 283 ? 35.480 8.325 -12.870 1.00 89.94 283 ILE A O 1
ATOM 2209 N N . TYR A 1 284 ? 35.335 9.643 -14.686 1.00 91.19 284 TYR A N 1
ATOM 2210 C CA . TYR A 1 284 ? 35.104 10.884 -13.956 1.00 91.19 284 TYR A CA 1
ATOM 2211 C C . TYR A 1 284 ? 33.621 11.241 -13.979 1.00 91.19 284 TYR A C 1
ATOM 2213 O O . TYR A 1 284 ? 33.021 11.344 -15.045 1.00 91.19 284 TYR A O 1
ATOM 2221 N N . SER A 1 285 ? 33.039 11.489 -12.806 1.00 85.19 285 SER A N 1
ATOM 2222 C CA . SER A 1 285 ? 31.611 11.809 -12.663 1.00 85.19 285 SER A CA 1
ATOM 2223 C C . SER A 1 285 ? 31.194 13.131 -13.314 1.00 85.19 285 SER A C 1
ATOM 2225 O O . SER A 1 285 ? 30.012 13.362 -13.526 1.00 85.19 285 SER A O 1
ATOM 2227 N N . ASN A 1 286 ? 32.148 14.015 -13.609 1.00 90.19 286 ASN A N 1
ATOM 2228 C CA . ASN A 1 286 ? 31.914 15.321 -14.224 1.00 90.19 286 ASN A CA 1
ATOM 2229 C C . ASN A 1 286 ? 32.218 15.354 -15.732 1.00 90.19 286 ASN A C 1
ATOM 2231 O O . ASN A 1 286 ? 32.260 16.439 -16.311 1.00 90.19 286 ASN A O 1
ATOM 2235 N N . VAL A 1 287 ? 32.475 14.201 -16.354 1.00 92.12 287 VAL A N 1
ATOM 2236 C CA . VAL A 1 287 ? 32.599 14.070 -17.809 1.00 92.12 287 VAL A CA 1
ATOM 2237 C C . VAL A 1 287 ? 31.302 13.468 -18.324 1.00 92.12 287 VAL A C 1
ATOM 2239 O O . VAL A 1 287 ? 31.000 12.320 -18.014 1.00 92.12 287 VAL A O 1
ATOM 2242 N N . VAL A 1 288 ? 30.563 14.250 -19.106 1.00 91.69 288 VAL A N 1
ATOM 2243 C CA . VAL A 1 288 ? 29.251 13.884 -19.649 1.00 91.69 288 VAL A CA 1
ATOM 2244 C C . VAL A 1 288 ? 29.205 14.114 -21.157 1.00 91.69 288 VAL A C 1
ATOM 2246 O O . VAL A 1 288 ? 29.961 14.932 -21.696 1.00 91.69 288 VAL A O 1
ATOM 2249 N N . THR A 1 289 ? 28.326 13.397 -21.844 1.00 91.00 289 THR A N 1
ATOM 2250 C CA . THR A 1 289 ? 28.006 13.620 -23.254 1.00 91.00 289 THR A CA 1
ATOM 2251 C C . THR A 1 289 ? 27.174 14.892 -23.423 1.00 91.00 289 THR A C 1
ATOM 2253 O O . THR A 1 289 ? 26.625 15.446 -22.468 1.00 91.00 289 THR A O 1
ATOM 2256 N N . SER A 1 290 ? 27.068 15.385 -24.659 1.00 90.12 290 SER A N 1
ATOM 2257 C CA . SER A 1 290 ? 26.203 16.534 -24.952 1.00 90.12 290 SER A CA 1
ATOM 2258 C C . SER A 1 290 ? 24.734 16.255 -24.614 1.00 90.12 290 SER A C 1
ATOM 2260 O O . SER A 1 290 ? 24.059 17.157 -24.135 1.00 90.12 290 SER A O 1
ATOM 2262 N N . ILE A 1 291 ? 24.263 15.019 -24.804 1.00 89.06 291 ILE A N 1
ATOM 2263 C CA . ILE A 1 291 ? 22.866 14.629 -24.565 1.00 89.06 291 ILE A CA 1
ATOM 2264 C C . ILE A 1 291 ? 22.591 14.499 -23.067 1.00 89.06 291 ILE A C 1
ATOM 2266 O O . ILE A 1 291 ? 21.622 15.071 -22.575 1.00 89.06 291 ILE A O 1
ATOM 2270 N N . GLU A 1 292 ? 23.491 13.866 -22.313 1.00 91.12 292 GLU A N 1
ATOM 2271 C CA . GLU A 1 292 ? 23.427 13.860 -20.847 1.00 91.12 292 GLU A CA 1
ATOM 2272 C C . GLU A 1 292 ? 23.412 15.286 -20.287 1.00 91.12 292 GLU A C 1
ATOM 2274 O O . GLU A 1 292 ? 22.624 15.600 -19.399 1.00 91.12 292 GLU A O 1
ATOM 2279 N N . PHE A 1 293 ? 24.249 16.179 -20.826 1.00 91.88 293 PHE A N 1
ATOM 2280 C CA . PHE A 1 293 ? 24.261 17.578 -20.409 1.00 91.88 293 PHE A CA 1
ATOM 2281 C C . PHE A 1 293 ? 22.926 18.278 -20.694 1.00 91.88 293 PHE A C 1
ATOM 2283 O O . PHE A 1 293 ? 22.439 19.020 -19.844 1.00 91.88 293 PHE A O 1
ATOM 2290 N N . GLU A 1 294 ? 22.306 18.022 -21.849 1.00 89.94 294 GLU A N 1
ATOM 2291 C CA . GLU A 1 294 ? 20.960 18.520 -22.147 1.00 89.94 294 GLU A CA 1
ATOM 2292 C C . GLU A 1 294 ? 19.919 17.987 -21.153 1.00 89.94 294 GLU A C 1
ATOM 2294 O O . GLU A 1 294 ? 19.111 18.775 -20.666 1.00 89.94 294 GLU A O 1
ATOM 2299 N N . ARG A 1 295 ? 19.974 16.697 -20.794 1.00 90.19 295 ARG A N 1
ATOM 2300 C CA . ARG A 1 295 ? 19.074 16.086 -19.799 1.00 90.19 295 ARG A CA 1
ATOM 2301 C C . ARG A 1 295 ? 19.270 16.627 -18.390 1.00 90.19 295 ARG A C 1
ATOM 2303 O O . ARG A 1 295 ? 18.302 16.791 -17.663 1.00 90.19 295 ARG A O 1
ATOM 2310 N N . ILE A 1 296 ? 20.501 16.959 -18.008 1.00 89.88 296 ILE A N 1
ATOM 2311 C CA . ILE A 1 296 ? 20.798 17.591 -16.713 1.00 89.88 296 ILE A CA 1
ATOM 2312 C C . ILE A 1 296 ? 20.197 19.004 -16.626 1.00 89.88 296 ILE A C 1
ATOM 2314 O O . ILE A 1 296 ? 19.874 19.471 -15.533 1.00 89.88 296 ILE A O 1
ATOM 2318 N N . LEU A 1 297 ? 20.089 19.708 -17.757 1.00 88.62 297 LEU A N 1
ATOM 2319 C CA . LEU A 1 297 ? 19.566 21.075 -17.811 1.00 88.62 297 LEU A CA 1
ATOM 2320 C C . LEU A 1 297 ? 18.039 21.157 -17.950 1.00 88.62 297 LEU A C 1
ATOM 2322 O O . LEU A 1 297 ? 17.479 22.205 -17.613 1.00 88.62 297 LEU A O 1
ATOM 2326 N N . SER A 1 298 ? 17.395 20.117 -18.489 1.00 75.94 298 SER A N 1
ATOM 2327 C CA . SER A 1 298 ? 15.945 20.043 -18.731 1.00 75.94 298 SER A CA 1
ATOM 2328 C C . SER A 1 298 ? 15.161 19.587 -17.509 1.00 75.94 298 SER A C 1
ATOM 2330 O O . SER A 1 298 ? 14.118 20.219 -17.224 1.00 75.94 298 SER A O 1
#

InterPro domains:
  IPR000283 NADH:ubiquinone oxidoreductase, 75kDa subunit, conserved site [PS00641] (32-49)
  IPR001041 2Fe-2S ferredoxin-type iron-sulfur binding domain [PS51085] (1-81)
  IPR001041 2Fe-2S ferredoxin-type iron-sulfur binding domain [cd00207] (8-76)
  IPR017896 4Fe-4S ferredoxin-type, iron-sulphur binding domain [PF00037] (163-181)
  IPR017896 4Fe-4S ferredoxin-type, iron-sulphur binding domain [PS51379] (155-185)
  IPR017896 4Fe-4S ferredoxin-type, iron-sulphur binding domain [PS51379] (217-251)
  IPR017900 4Fe-4S ferredoxin, iron-sulphur binding, conserved site [PS00198] (124-135)
  IPR017900 4Fe-4S ferredoxin, iron-sulphur binding, conserved site [PS00198] (165-176)
  IPR036010 2Fe-2S ferredoxin-like superfamily [SSF54292] (2-118)
  IPR050157 Photosystem I iron-sulfur center [PTHR24960] (19-185)

Sequence (298 aa):
MMIDLTIDGQPLKVEEGSTILQAAERVGIKIPTLCYHKALSPYGACRICLVEIGRNGRSQIQASCQYRVQSGIVVRTSSERVIRTRKIMVELLLARCPNSKRIRELADELGIKETRFPKKDEDCLLCGLCVRMCEERMGKSTIGFANRGIAREVIPPFKERSEVCLGCGSCEFVCPTEAIKPEDICKKEIVPIASEFDENLSHRSVIYIPFPQAIPNKAVIDEENCIHFLTDKCEVCKEFCEADAIDFDQKEEVLNLEVGAVILAPGFEEFDARLKGEFGYGIYSNVVTSIEFERILS

Organism: Aerophobetes bacterium (NCBI:txid2030807)

Foldseek 3Di:
DWAWEAEPNRIDTDDFQDFQCNRCVVVPNDQDDQLDDPPFDQDCPLVSQWKWKDDPRDIDIDRRSPHTDDHYIYIYRDDPVSLVVNQLSLLVLCLEAVPFPLSVVSCVVSPHPHHPDHHPNAQAPPSCNLQRCCCQALNQSQWDWDDDDPPIDIAGVVQDADQSDLLPCSSQVSHSRSRDDNVSHHPDDNDADAQVQLVSPDGDDQWAQNDPPDVVRHTDGNLVNDSCNVRVRHPPCCVPPPVNRDDPPDDDDDDDDDDPDDDDDPDDDDDDCVVVCVQVPVNDPPRDDPSNVVSVVD

Secondary structure (DSSP, 8-state):
-EEEEEETTEEEEEETT-BHHHHHHHTT-----SS--TTS-----S--SEEEEEETTEEEEEETTTPBP-TTEEEESS-HHHHHHHHHHHHHHHHH-TT-HHHHHHHHHTT--S-SSPP---S-----HHHHIIIIISS----EEES-GGG-EEE-GGG--BTT-----HHHHT-TT----GGGTBSS---PPB-TTTTTSSB--SEE-SSTT-SS---EE-TTT-HHHHHS---HHHHH-TT----SS----------S--------PPP-GGG-GGG-TTTSTT---HHHHHHHH-